Protein AF-A0A7S4FBS4-F1 (afdb_monomer_lite)

Organism: Chrysotila carterae (NCBI:txid13221)

Sequence (190 aa):
DAARLPKGVGRLLRQLTDRHPVSIVSGRSVEKLRKWVQVEGLYFAGSHGFEISGPDGSFLNYSIASQLLPEIRTALNALQGLLAKVPGVTIEDNKFTLSVHTRNVSTEDMPRVHSYVEAVLDEQPLLRRSFGHHVIELRPQVHWHKGRAMEWLIKSMCEQLGLPSDGAARNTTAMPIFIGDDVTDEDAFA

Secondary structure (DSSP, 8-state):
----PPTTHHHHHHHHHTTS-EEEE-SS-HHHHHHHH--TTEEEEEGGGTEEE-TTS-EEE-HHHHHTHHHHHHHHHHHHHHHTTSTT-EEEE-SS-EEEE-TTS-TTTHHHHHHHHHHHHHT-TTEEEEEETTEEEEEE-SS--HHHHHHHHHHHHHHHTT---SHHHHTTT--------SGGGHHHH-

Radius of gyration: 18.13 Å; chains: 1; bounding box: 41×28×48 Å

Foldseek 3Di:
DDDADDPPVLVVVQVCLVPAAAEDEELAAPVVVCVRSVHASYWYQYNQNCWIAGNVRDIDHNVVLVVCQVLVVQLVVQLCVQCVPFPPWDWDDRSQKIKTAQPGGDPVCVVSNVVSNVVSCVVRVQWDWDDWDRIIMIGGPDPDASCVSVLVSLLVRCVVVVADSDDPRSVVPDDDDDDDDTPSCVSVVD

Structure (mmCIF, N/CA/C/O backbone):
data_AF-A0A7S4FBS4-F1
#
_entry.id   AF-A0A7S4FBS4-F1
#
loop_
_atom_site.group_PDB
_atom_site.id
_atom_site.type_symbol
_atom_site.label_atom_id
_atom_site.label_alt_id
_atom_site.label_comp_id
_atom_site.label_asym_id
_atom_site.label_entity_id
_atom_site.label_seq_id
_atom_site.pdbx_PDB_ins_code
_atom_site.Cartn_x
_atom_site.Cartn_y
_atom_site.Cartn_z
_atom_site.occupancy
_atom_site.B_iso_or_equiv
_atom_site.auth_seq_id
_atom_site.auth_comp_id
_atom_site.auth_asym_id
_atom_site.auth_atom_id
_atom_site.pdbx_PDB_model_num
ATOM 1 N N . ASP A 1 1 ? -15.461 -1.632 1.398 1.00 47.41 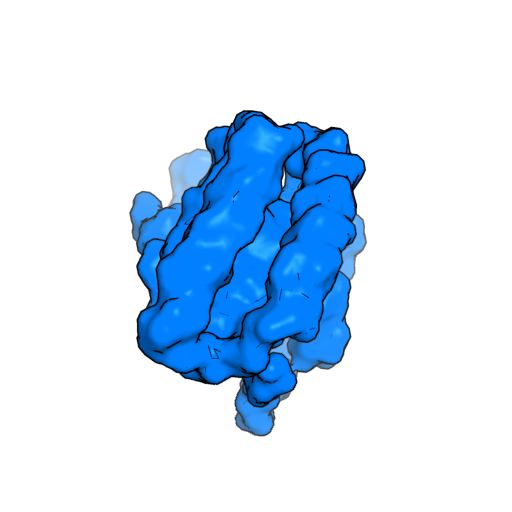1 ASP A N 1
ATOM 2 C CA . ASP A 1 1 ? -14.572 -2.397 0.506 1.00 47.41 1 ASP A CA 1
ATOM 3 C C . ASP A 1 1 ? -15.195 -2.622 -0.887 1.00 47.41 1 ASP A C 1
ATOM 5 O O . ASP A 1 1 ? -15.569 -3.729 -1.252 1.00 47.41 1 ASP A O 1
ATOM 9 N N . ALA A 1 2 ? -15.408 -1.542 -1.658 1.00 57.38 2 ALA A N 1
ATOM 10 C CA . ALA A 1 2 ? -16.275 -1.550 -2.854 1.00 57.38 2 ALA A CA 1
ATOM 11 C C . ALA A 1 2 ? -15.581 -1.153 -4.172 1.00 57.38 2 ALA A C 1
ATOM 13 O O . ALA A 1 2 ? -16.215 -1.174 -5.226 1.00 57.38 2 ALA A O 1
ATOM 14 N N . ALA A 1 3 ? -14.294 -0.793 -4.147 1.00 67.25 3 ALA A N 1
ATOM 15 C CA . ALA A 1 3 ? -13.591 -0.419 -5.370 1.00 67.25 3 ALA A CA 1
ATOM 16 C C . ALA A 1 3 ? -13.419 -1.657 -6.264 1.00 67.25 3 ALA A C 1
ATOM 18 O O . ALA A 1 3 ? -12.869 -2.668 -5.826 1.00 67.25 3 ALA A O 1
ATOM 19 N N . ARG A 1 4 ? -13.882 -1.581 -7.517 1.00 75.88 4 ARG A N 1
ATOM 20 C CA . ARG A 1 4 ? -13.652 -2.572 -8.582 1.00 75.88 4 ARG A CA 1
ATOM 21 C C . ARG A 1 4 ? -13.011 -1.893 -9.779 1.00 75.88 4 ARG A C 1
ATOM 23 O O . ARG A 1 4 ? -13.326 -0.737 -10.051 1.00 75.88 4 ARG A O 1
ATOM 30 N N . LEU A 1 5 ? -12.145 -2.616 -10.487 1.00 85.00 5 LEU A N 1
ATOM 31 C CA . LEU A 1 5 ? -11.594 -2.122 -11.740 1.00 85.00 5 LEU A CA 1
ATOM 32 C C . LEU A 1 5 ? -12.766 -1.877 -12.712 1.00 85.00 5 LEU A C 1
ATOM 34 O O . LEU A 1 5 ? -13.548 -2.808 -12.945 1.00 85.00 5 LEU A O 1
ATOM 38 N N . PRO A 1 6 ? -12.947 -0.654 -13.245 1.00 88.06 6 PRO A N 1
ATOM 39 C CA . PRO A 1 6 ? -14.066 -0.369 -14.133 1.00 88.06 6 PRO A CA 1
ATOM 40 C C . PRO A 1 6 ? -14.065 -1.282 -15.365 1.00 88.06 6 PRO A C 1
ATOM 42 O O . PRO A 1 6 ? -13.014 -1.722 -15.846 1.00 88.06 6 PRO A O 1
ATOM 45 N N . LYS A 1 7 ? -15.259 -1.572 -15.900 1.00 89.06 7 LYS A N 1
ATOM 46 C CA . LYS A 1 7 ? -15.400 -2.416 -17.096 1.00 89.06 7 LYS A CA 1
ATOM 47 C C . LYS A 1 7 ? -14.553 -1.850 -18.241 1.00 89.06 7 LYS A C 1
ATOM 49 O O . LYS A 1 7 ? -14.584 -0.658 -18.512 1.00 89.06 7 LYS A O 1
ATOM 54 N N . GLY A 1 8 ? -13.808 -2.722 -18.918 1.00 90.88 8 GLY A N 1
ATOM 55 C CA . GLY A 1 8 ? -12.956 -2.354 -20.054 1.00 90.88 8 GLY A CA 1
ATOM 56 C C . GLY A 1 8 ? -11.535 -1.921 -19.682 1.00 90.88 8 GLY A C 1
ATOM 57 O O . GLY A 1 8 ? -10.631 -2.153 -20.480 1.00 90.88 8 GLY A O 1
ATOM 58 N N . VAL A 1 9 ? -11.290 -1.419 -18.465 1.00 93.00 9 VAL A N 1
ATOM 59 C CA . VAL A 1 9 ? -9.952 -0.947 -18.056 1.00 93.00 9 VAL A CA 1
ATOM 60 C C . VAL A 1 9 ? -8.921 -2.073 -18.083 1.00 93.00 9 VAL A C 1
ATOM 62 O O . VAL A 1 9 ? -7.831 -1.878 -18.601 1.00 93.00 9 VAL A O 1
ATOM 65 N N . GLY A 1 10 ? -9.271 -3.289 -17.650 1.00 93.69 10 GLY A N 1
ATOM 66 C CA . GLY A 1 10 ? -8.352 -4.433 -17.741 1.00 93.69 10 GLY A CA 1
ATOM 67 C C . GLY A 1 10 ? -7.933 -4.778 -19.180 1.00 93.69 10 GLY A C 1
ATOM 68 O O . GLY A 1 10 ? -6.819 -5.240 -19.409 1.00 93.69 10 GLY A O 1
ATOM 69 N N . ARG A 1 11 ? -8.794 -4.518 -20.177 1.00 94.19 11 ARG A N 1
ATOM 70 C CA . ARG A 1 11 ? -8.436 -4.678 -21.597 1.00 94.19 11 ARG A CA 1
ATOM 71 C C . ARG A 1 11 ? -7.465 -3.586 -22.042 1.00 94.19 11 ARG A C 1
ATOM 73 O O . ARG A 1 11 ? -6.510 -3.901 -22.740 1.00 94.19 11 ARG A O 1
ATOM 80 N N . LEU A 1 12 ? -7.706 -2.342 -21.631 1.00 95.38 12 LEU A N 1
ATOM 81 C CA . LEU A 1 12 ? -6.830 -1.210 -21.939 1.00 95.38 12 LEU A CA 1
ATOM 82 C C . LEU A 1 12 ? -5.448 -1.386 -21.304 1.00 95.38 12 LEU A C 1
ATOM 84 O O . LEU A 1 12 ? -4.450 -1.219 -21.990 1.00 95.38 12 LEU A O 1
ATOM 88 N N . LEU A 1 13 ? -5.387 -1.806 -20.037 1.00 95.50 13 LEU A N 1
ATOM 89 C CA . LEU A 1 13 ? -4.128 -2.119 -19.358 1.00 95.50 13 LEU A CA 1
ATOM 90 C C . LEU A 1 13 ? -3.337 -3.184 -20.116 1.00 95.50 13 LEU A C 1
ATOM 92 O O . LEU A 1 13 ? -2.153 -2.989 -20.342 1.00 95.50 13 LEU A O 1
ATOM 96 N N . ARG A 1 14 ? -3.996 -4.251 -20.588 1.00 94.75 14 ARG A N 1
ATOM 97 C CA . ARG A 1 14 ? -3.337 -5.284 -21.401 1.00 94.75 14 ARG A CA 1
ATOM 98 C C . ARG A 1 14 ? -2.773 -4.727 -22.716 1.00 94.75 14 ARG A C 1
ATOM 100 O O . ARG A 1 14 ? -1.644 -5.014 -23.079 1.00 94.75 14 ARG A O 1
ATOM 107 N N . GLN A 1 15 ? -3.538 -3.886 -23.410 1.00 95.75 15 GLN A N 1
ATOM 108 C CA . GLN A 1 15 ? -3.063 -3.238 -24.640 1.00 95.75 15 GLN A CA 1
ATOM 109 C C . GLN A 1 15 ? -1.889 -2.284 -24.390 1.00 95.75 15 GLN A C 1
ATOM 111 O O . GLN A 1 15 ? -1.042 -2.115 -25.264 1.00 95.75 15 GLN A O 1
ATOM 116 N N . LEU A 1 16 ? -1.853 -1.643 -23.219 1.00 94.88 16 LEU A N 1
ATOM 117 C CA . LEU A 1 16 ? -0.736 -0.799 -22.811 1.00 94.88 16 LEU A CA 1
ATOM 118 C C . LEU A 1 16 ? 0.497 -1.642 -22.488 1.00 94.88 16 LEU A C 1
ATOM 120 O O . LEU A 1 16 ? 1.563 -1.311 -22.992 1.00 94.88 16 LEU A O 1
ATOM 124 N N . THR A 1 17 ? 0.356 -2.744 -21.742 1.00 93.75 17 THR A N 1
ATOM 125 C CA . THR A 1 17 ? 1.484 -3.634 -21.404 1.00 93.75 17 THR A CA 1
ATOM 126 C C . THR A 1 17 ? 2.142 -4.262 -22.631 1.00 93.75 17 THR A C 1
ATOM 128 O O . THR A 1 17 ? 3.335 -4.537 -22.597 1.00 93.75 17 THR A O 1
ATOM 131 N N . ASP A 1 18 ? 1.405 -4.436 -23.734 1.00 91.50 18 ASP A N 1
ATOM 132 C CA . ASP A 1 18 ? 1.956 -4.931 -25.006 1.00 91.50 18 ASP A CA 1
ATOM 133 C C . ASP A 1 18 ? 2.893 -3.919 -25.699 1.00 91.50 18 ASP A C 1
ATOM 135 O O . ASP A 1 18 ? 3.617 -4.274 -26.629 1.00 91.50 18 ASP A O 1
ATOM 139 N N . ARG A 1 19 ? 2.850 -2.639 -25.304 1.00 91.81 19 ARG A N 1
ATOM 140 C CA . ARG A 1 19 ? 3.575 -1.539 -25.970 1.00 91.81 19 ARG A CA 1
ATOM 141 C C . ARG A 1 19 ? 4.530 -0.796 -25.048 1.00 91.81 19 ARG A C 1
ATOM 143 O O . ARG A 1 19 ? 5.530 -0.255 -25.514 1.00 91.81 19 ARG A O 1
ATOM 150 N N . HIS A 1 20 ? 4.201 -0.735 -23.765 1.00 92.12 20 HIS A N 1
ATOM 151 C CA . HIS A 1 20 ? 4.890 0.062 -22.765 1.00 92.12 20 HIS A CA 1
ATOM 152 C C . HIS A 1 20 ? 4.922 -0.693 -21.432 1.00 92.12 20 HIS A C 1
ATOM 154 O O . HIS A 1 20 ? 3.945 -1.358 -21.087 1.00 92.12 20 HIS A O 1
ATOM 160 N N . PRO A 1 21 ? 5.989 -0.559 -20.632 1.00 92.31 21 PRO A N 1
ATOM 161 C CA . PRO A 1 21 ? 5.947 -0.960 -19.236 1.00 92.31 21 PRO A CA 1
ATOM 162 C C . PRO A 1 21 ? 4.880 -0.155 -18.488 1.00 92.31 21 PRO A C 1
ATOM 164 O O . PRO A 1 21 ? 4.781 1.063 -18.644 1.00 92.31 21 PRO A O 1
ATOM 167 N N . VAL A 1 22 ? 4.072 -0.834 -17.676 1.00 94.25 22 VAL A N 1
ATOM 168 C CA . VAL A 1 22 ? 2.982 -0.212 -16.914 1.00 94.25 22 VAL A CA 1
ATOM 169 C C . VAL A 1 22 ? 3.079 -0.647 -15.460 1.00 94.25 22 VAL A C 1
ATOM 171 O O . VAL A 1 22 ? 3.182 -1.840 -15.175 1.00 94.25 22 VAL A O 1
ATOM 174 N N . SER A 1 23 ? 3.000 0.311 -14.535 1.00 93.75 23 SER A N 1
ATOM 175 C CA . SER A 1 23 ? 2.873 0.041 -13.101 1.00 93.75 23 SER A CA 1
ATOM 176 C C . SER A 1 23 ? 1.538 0.483 -12.532 1.00 93.75 23 SER A C 1
ATOM 178 O O . SER A 1 23 ? 1.031 1.545 -12.880 1.00 93.75 23 SER A O 1
ATOM 180 N N . ILE A 1 24 ? 1.043 -0.277 -11.557 1.00 93.00 24 ILE A N 1
ATOM 181 C CA . ILE A 1 24 ? 0.001 0.163 -10.630 1.00 93.00 24 ILE A CA 1
ATOM 182 C C . ILE A 1 24 ? 0.655 0.487 -9.283 1.00 93.00 24 ILE A C 1
ATOM 184 O O . ILE A 1 24 ? 1.254 -0.392 -8.659 1.00 93.00 24 ILE A O 1
ATOM 188 N N . VAL A 1 25 ? 0.523 1.735 -8.834 1.00 90.31 25 VAL A N 1
ATOM 189 C CA . VAL A 1 25 ? 1.034 2.216 -7.541 1.00 90.31 25 VAL A CA 1
ATOM 190 C C . VAL A 1 25 ? -0.145 2.429 -6.596 1.00 90.31 25 VAL A C 1
ATOM 192 O O . VAL A 1 25 ? -1.132 3.054 -6.970 1.00 90.31 25 VAL A O 1
ATOM 195 N N . SER A 1 26 ? -0.094 1.867 -5.388 1.00 87.44 26 SER A N 1
ATOM 196 C CA . SER A 1 26 ? -1.212 1.941 -4.442 1.00 87.44 26 SER A CA 1
ATOM 197 C C . SER A 1 26 ? -0.776 1.780 -2.984 1.00 87.44 26 SER A C 1
ATOM 199 O O . SER A 1 26 ? 0.243 1.160 -2.679 1.00 87.44 26 SER A O 1
ATOM 201 N N . GLY A 1 27 ? -1.603 2.279 -2.061 1.00 85.88 27 GLY A N 1
ATOM 202 C CA . GLY A 1 27 ? -1.524 1.934 -0.636 1.00 85.88 27 GLY A CA 1
ATOM 203 C C . GLY A 1 27 ? -1.930 0.482 -0.340 1.00 85.88 27 GLY A C 1
ATOM 204 O O . GLY A 1 27 ? -1.571 -0.060 0.700 1.00 85.88 27 GLY A O 1
ATOM 205 N N . ARG A 1 28 ? -2.640 -0.183 -1.264 1.00 89.25 28 ARG A N 1
ATOM 206 C CA . ARG A 1 28 ? -3.000 -1.605 -1.141 1.00 89.25 28 ARG A CA 1
ATOM 207 C C . ARG A 1 28 ? -1.779 -2.502 -1.266 1.00 89.25 28 ARG A C 1
ATOM 209 O O . ARG A 1 28 ? -0.856 -2.182 -2.010 1.00 89.25 28 ARG A O 1
ATOM 216 N N . SER A 1 29 ? -1.813 -3.666 -0.623 1.00 91.81 29 SER A N 1
ATOM 217 C CA . SER A 1 29 ? -0.745 -4.651 -0.797 1.00 91.81 29 SER A CA 1
ATOM 218 C C . SER A 1 29 ? -0.664 -5.181 -2.236 1.00 91.81 29 SER A C 1
ATOM 220 O O . SER A 1 29 ? -1.673 -5.269 -2.942 1.00 91.81 29 SER A O 1
ATOM 222 N N . VAL A 1 30 ? 0.527 -5.597 -2.669 1.00 92.38 30 VAL A N 1
ATOM 223 C CA . VAL A 1 30 ? 0.769 -6.220 -3.983 1.00 92.38 30 VAL A CA 1
ATOM 224 C C . VAL A 1 30 ? -0.115 -7.452 -4.166 1.00 92.38 30 VAL A C 1
ATOM 226 O O . VAL A 1 30 ? -0.659 -7.668 -5.248 1.00 92.38 30 VAL A O 1
ATOM 229 N N . GLU A 1 31 ? -0.318 -8.239 -3.107 1.00 91.81 31 GLU A N 1
ATOM 230 C CA . GLU A 1 31 ? -1.212 -9.398 -3.138 1.00 91.81 31 GLU A CA 1
ATOM 231 C C . GLU A 1 31 ? -2.649 -8.993 -3.504 1.00 91.81 31 GLU A C 1
ATOM 233 O O . GLU A 1 31 ? -3.262 -9.590 -4.395 1.00 91.81 31 GLU A O 1
ATOM 238 N N . LYS A 1 32 ? -3.184 -7.950 -2.857 1.00 91.94 32 LYS A N 1
ATOM 239 C CA . LYS A 1 32 ? -4.523 -7.432 -3.157 1.00 91.94 32 LYS A CA 1
ATOM 240 C C . LYS A 1 32 ? -4.598 -6.854 -4.564 1.00 91.94 32 LYS A C 1
ATOM 242 O O . LYS A 1 32 ? -5.564 -7.132 -5.272 1.00 91.94 32 LYS A O 1
ATOM 247 N N . LEU A 1 33 ? -3.590 -6.090 -4.988 1.00 92.06 33 LEU A N 1
ATOM 248 C CA . LEU A 1 33 ? -3.534 -5.525 -6.338 1.00 92.06 33 LEU A CA 1
ATOM 249 C C . LEU A 1 33 ? -3.571 -6.618 -7.409 1.00 92.06 33 LEU A C 1
ATOM 251 O O . LEU A 1 33 ? -4.364 -6.522 -8.344 1.00 92.06 33 LEU A O 1
ATOM 255 N N . ARG A 1 34 ? -2.799 -7.699 -7.245 1.00 91.12 34 ARG A N 1
ATOM 256 C CA . ARG A 1 34 ? -2.799 -8.834 -8.183 1.00 91.12 34 ARG A CA 1
ATOM 257 C C . ARG A 1 34 ? -4.163 -9.513 -8.268 1.00 91.12 34 ARG A C 1
ATOM 259 O O . ARG A 1 34 ? -4.650 -9.761 -9.371 1.00 91.12 34 ARG A O 1
ATOM 266 N N . LYS A 1 35 ? -4.808 -9.756 -7.120 1.00 90.56 35 LYS A N 1
ATOM 267 C CA . LYS A 1 35 ? -6.170 -10.318 -7.064 1.00 90.56 35 LYS A CA 1
ATOM 268 C C . LYS A 1 35 ? -7.203 -9.406 -7.727 1.00 90.56 35 LYS A C 1
ATOM 270 O O . LYS A 1 35 ? -8.175 -9.903 -8.285 1.00 90.56 35 LYS A O 1
ATOM 275 N N . TRP A 1 36 ? -7.005 -8.093 -7.648 1.00 89.62 36 TRP A N 1
ATOM 276 C CA . TRP A 1 36 ? -7.970 -7.100 -8.108 1.00 89.62 36 TRP A CA 1
ATOM 277 C C . TRP A 1 36 ? -7.848 -6.755 -9.593 1.00 89.62 36 TRP A C 1
ATOM 279 O O . TRP A 1 36 ? -8.863 -6.638 -10.275 1.00 89.62 36 TRP A O 1
ATOM 289 N N . VAL A 1 37 ? -6.620 -6.578 -10.090 1.00 91.69 37 VAL A N 1
ATOM 290 C CA . VAL A 1 37 ? -6.368 -6.108 -11.458 1.00 91.69 37 VAL A CA 1
ATOM 291 C C . VAL A 1 37 ? -6.390 -7.262 -12.459 1.00 91.69 37 VAL A C 1
ATOM 293 O O . VAL A 1 37 ? -6.957 -7.100 -13.535 1.00 91.69 37 VAL A O 1
ATOM 296 N N . GLN A 1 38 ? -5.828 -8.428 -12.106 1.00 91.00 38 GLN A N 1
ATOM 297 C CA . GLN A 1 38 ? -5.820 -9.644 -12.942 1.00 91.00 38 GLN A CA 1
ATOM 298 C C . GLN A 1 38 ? -5.359 -9.407 -14.398 1.00 91.00 38 GLN A C 1
ATOM 300 O O . GLN A 1 38 ? -5.908 -9.966 -15.351 1.00 91.00 38 GLN A O 1
ATOM 305 N N . VAL A 1 39 ? -4.345 -8.556 -14.575 1.00 92.62 39 VAL A N 1
ATOM 306 C CA . VAL A 1 39 ? -3.681 -8.298 -15.860 1.00 92.62 39 VAL A CA 1
ATOM 307 C C . VAL A 1 39 ? -2.204 -8.651 -15.709 1.00 92.62 39 VAL A C 1
ATOM 309 O O . VAL A 1 39 ? -1.552 -8.227 -14.754 1.00 92.62 39 VAL A O 1
ATOM 312 N N . GLU A 1 40 ? -1.706 -9.475 -16.625 1.00 91.44 40 GLU A N 1
ATOM 313 C CA . GLU A 1 40 ? -0.297 -9.870 -16.711 1.00 91.44 40 GLU A CA 1
ATOM 314 C C . GLU A 1 40 ? 0.554 -8.734 -17.299 1.00 91.44 40 GLU A C 1
ATOM 316 O O . GLU A 1 40 ? 0.019 -7.788 -17.869 1.00 91.44 40 GLU A O 1
ATOM 321 N N . GLY A 1 41 ? 1.878 -8.800 -17.147 1.00 91.44 41 GLY A N 1
ATOM 322 C CA . GLY A 1 41 ? 2.781 -7.772 -17.687 1.00 91.44 41 GLY A CA 1
ATOM 323 C C . GLY A 1 41 ? 2.868 -6.482 -16.860 1.00 91.44 41 GLY A C 1
ATOM 324 O O . GLY A 1 41 ? 3.634 -5.590 -17.210 1.00 91.44 41 GLY A O 1
ATOM 325 N N . LEU A 1 42 ? 2.123 -6.375 -15.754 1.00 94.44 42 LEU A N 1
ATOM 326 C CA . LEU A 1 42 ? 2.141 -5.205 -14.877 1.00 94.44 42 LEU A CA 1
ATOM 327 C C . LEU A 1 42 ? 3.247 -5.269 -13.821 1.00 94.44 42 LEU A C 1
ATOM 329 O O . LEU A 1 42 ? 3.455 -6.295 -13.167 1.00 94.44 42 LEU A O 1
ATOM 333 N N . TYR A 1 43 ? 3.852 -4.112 -13.573 1.00 94.50 43 TYR A N 1
ATOM 334 C CA . TYR A 1 43 ? 4.534 -3.818 -12.323 1.00 94.50 43 TYR A CA 1
ATOM 335 C C . TYR A 1 43 ? 3.512 -3.415 -11.251 1.00 94.50 43 TYR A C 1
ATOM 337 O O . TYR A 1 43 ? 2.496 -2.775 -11.528 1.00 94.50 43 TYR A O 1
ATOM 345 N N . PHE A 1 44 ? 3.794 -3.744 -9.998 1.00 93.50 44 PHE A N 1
ATOM 346 C CA . PHE A 1 44 ? 2.988 -3.331 -8.853 1.00 93.50 44 PHE A CA 1
ATOM 347 C C . PHE A 1 44 ? 3.890 -2.729 -7.796 1.00 93.50 44 PHE A C 1
ATOM 349 O O . PHE A 1 44 ? 4.818 -3.407 -7.373 1.00 93.50 44 PHE A O 1
ATOM 356 N N . ALA A 1 45 ? 3.579 -1.522 -7.331 1.00 92.06 45 ALA A N 1
ATOM 357 C CA . ALA A 1 45 ? 4.118 -0.967 -6.096 1.00 92.06 45 ALA A CA 1
ATOM 358 C C . ALA A 1 45 ? 2.975 -0.847 -5.088 1.00 92.06 45 ALA A C 1
ATOM 360 O O . ALA A 1 45 ? 2.091 -0.002 -5.224 1.00 92.06 45 ALA A O 1
ATOM 361 N N . GLY A 1 46 ? 2.965 -1.751 -4.116 1.00 90.38 46 GLY A N 1
ATOM 362 C CA . GLY A 1 46 ? 1.946 -1.817 -3.080 1.00 90.38 46 GLY A CA 1
ATOM 363 C C . GLY A 1 46 ? 2.432 -1.252 -1.755 1.00 90.38 46 GLY A C 1
ATOM 364 O O . GLY A 1 46 ? 3.621 -0.983 -1.563 1.00 90.38 46 GLY A O 1
ATOM 365 N N . SER A 1 47 ? 1.501 -1.105 -0.819 1.00 88.31 47 SER A N 1
ATOM 366 C CA . SER A 1 47 ? 1.777 -0.675 0.550 1.00 88.31 47 SER A CA 1
ATOM 367 C C . SER A 1 47 ? 2.584 0.626 0.599 1.00 88.31 47 SER A C 1
ATOM 369 O O . SER A 1 47 ? 3.623 0.692 1.247 1.00 88.31 47 SER A O 1
ATOM 371 N N . HIS A 1 48 ? 2.178 1.640 -0.175 1.00 82.44 48 HIS A N 1
ATOM 372 C CA . HIS A 1 48 ? 2.905 2.917 -0.301 1.00 82.44 48 HIS A CA 1
ATOM 373 C C . HIS A 1 48 ? 4.353 2.767 -0.811 1.00 82.44 48 HIS A C 1
ATOM 375 O O . HIS A 1 48 ? 5.217 3.600 -0.539 1.00 82.44 48 HIS A O 1
ATOM 381 N N . GLY A 1 49 ? 4.621 1.701 -1.569 1.00 84.81 49 GLY A N 1
ATOM 382 C CA . GLY A 1 49 ? 5.921 1.407 -2.164 1.00 84.81 49 GLY A CA 1
ATOM 383 C C . GLY A 1 49 ? 6.854 0.562 -1.293 1.00 84.81 49 GLY A C 1
ATOM 384 O O . GLY A 1 49 ? 8.013 0.411 -1.664 1.00 84.81 49 GLY A O 1
ATOM 385 N N . PHE A 1 50 ? 6.395 0.019 -0.158 1.00 85.88 50 PHE A N 1
ATOM 386 C CA . PHE A 1 50 ? 7.201 -0.900 0.667 1.00 85.88 50 PHE A CA 1
ATOM 387 C C . PHE A 1 50 ? 7.418 -2.272 0.025 1.00 85.88 50 PHE A C 1
ATOM 389 O O . PHE A 1 50 ? 8.327 -3.009 0.415 1.00 85.88 50 PHE A O 1
ATOM 396 N N . GLU A 1 51 ? 6.600 -2.601 -0.967 1.00 88.38 51 GLU A N 1
ATOM 397 C CA . GLU A 1 51 ? 6.755 -3.783 -1.798 1.00 88.38 51 GLU A CA 1
ATOM 398 C C . GLU A 1 51 ? 6.544 -3.422 -3.261 1.00 88.38 51 GLU A C 1
ATOM 400 O O . GLU A 1 51 ? 5.558 -2.780 -3.628 1.00 88.38 51 GLU A O 1
ATOM 405 N N . ILE A 1 52 ? 7.470 -3.865 -4.100 1.00 90.62 52 ILE A N 1
ATOM 406 C CA . ILE A 1 52 ? 7.406 -3.703 -5.541 1.00 90.62 52 ILE A CA 1
ATOM 407 C C . ILE A 1 52 ? 7.619 -5.063 -6.189 1.00 90.62 52 ILE A C 1
ATOM 409 O O . ILE A 1 52 ? 8.446 -5.854 -5.743 1.00 90.62 52 ILE A O 1
ATOM 413 N N . SER A 1 53 ? 6.859 -5.357 -7.234 1.00 91.19 53 SER A N 1
ATOM 414 C CA . SER A 1 53 ? 7.013 -6.576 -8.022 1.00 91.19 53 SER A CA 1
ATOM 415 C C . SER A 1 53 ? 6.876 -6.272 -9.504 1.00 91.19 53 SER A C 1
ATOM 417 O O . SER A 1 53 ? 6.003 -5.488 -9.875 1.00 91.19 53 SER A O 1
ATOM 419 N N . GLY A 1 54 ? 7.703 -6.897 -10.332 1.00 90.06 54 GLY A N 1
ATOM 420 C CA . GLY A 1 54 ? 7.617 -6.840 -11.785 1.00 90.06 54 GLY A CA 1
ATOM 421 C C . GLY A 1 54 ? 6.997 -8.097 -12.403 1.00 90.06 54 GLY A C 1
ATOM 422 O O . GLY A 1 54 ? 6.750 -9.095 -11.711 1.00 90.06 54 GLY A O 1
ATOM 423 N N . PRO A 1 55 ? 6.709 -8.054 -13.712 1.00 87.06 55 PRO A N 1
ATOM 424 C CA . PRO A 1 55 ? 6.202 -9.197 -14.471 1.00 87.06 55 PRO A CA 1
ATOM 425 C C . PRO A 1 55 ? 7.273 -10.260 -14.768 1.00 87.06 55 PRO A C 1
ATOM 427 O O . PRO A 1 55 ? 6.937 -11.412 -15.015 1.00 87.06 55 PRO A O 1
ATOM 430 N N . ASP A 1 56 ? 8.549 -9.890 -14.697 1.00 79.25 56 ASP A N 1
ATOM 431 C CA . ASP A 1 56 ? 9.740 -10.732 -14.880 1.00 79.25 56 ASP A CA 1
ATOM 432 C C . ASP A 1 56 ? 10.137 -11.523 -13.617 1.00 79.25 56 ASP A C 1
ATOM 434 O O . ASP A 1 56 ? 11.174 -12.183 -13.582 1.00 79.25 56 ASP A O 1
ATOM 438 N N . GLY A 1 57 ? 9.326 -11.445 -12.558 1.00 76.94 57 GLY A N 1
ATOM 439 C CA . GLY A 1 57 ? 9.653 -12.012 -11.252 1.00 76.94 57 GLY A CA 1
ATOM 440 C C . GLY A 1 57 ? 10.592 -11.135 -10.421 1.00 76.94 57 GLY A C 1
ATOM 441 O O . GLY A 1 57 ? 10.934 -11.529 -9.304 1.00 76.94 57 GLY A O 1
ATOM 442 N N . SER A 1 58 ? 10.969 -9.943 -10.909 1.00 76.31 58 SER A N 1
ATOM 443 C CA . SER A 1 58 ? 11.677 -8.959 -10.093 1.00 76.31 58 SER A CA 1
ATOM 444 C C . SER A 1 58 ? 10.832 -8.576 -8.884 1.00 76.31 58 SER A C 1
ATOM 446 O O . SER A 1 58 ? 9.600 -8.467 -8.940 1.00 76.31 58 SER A O 1
ATOM 448 N N . PHE A 1 59 ? 11.500 -8.405 -7.750 1.00 79.94 59 PHE A N 1
ATOM 449 C CA . PHE A 1 59 ? 10.831 -8.113 -6.501 1.00 79.94 59 PHE A CA 1
ATOM 450 C C . PHE A 1 59 ? 11.726 -7.280 -5.595 1.00 79.94 59 PHE A C 1
ATOM 452 O O . PHE A 1 59 ? 12.890 -7.608 -5.372 1.00 79.94 59 PHE A O 1
ATOM 459 N N . LEU A 1 60 ? 11.155 -6.218 -5.043 1.00 76.25 60 LEU A N 1
ATOM 460 C CA . LEU A 1 60 ? 11.774 -5.389 -4.028 1.00 76.25 60 LEU A CA 1
ATOM 461 C C . LEU A 1 60 ? 10.853 -5.359 -2.815 1.00 76.25 60 LEU A C 1
ATOM 463 O O . LEU A 1 60 ? 9.809 -4.717 -2.832 1.00 76.25 60 LEU A O 1
ATOM 467 N N . ASN A 1 61 ? 11.270 -6.012 -1.738 1.00 76.00 61 ASN A N 1
ATOM 468 C CA . ASN A 1 61 ? 10.749 -5.713 -0.411 1.00 76.00 61 ASN A CA 1
ATOM 469 C C . ASN A 1 61 ? 11.704 -4.726 0.246 1.00 76.00 61 ASN A C 1
ATOM 471 O O . ASN A 1 61 ? 12.901 -5.007 0.349 1.00 76.00 61 ASN A O 1
ATOM 475 N N . TYR A 1 62 ? 11.189 -3.606 0.748 1.00 74.00 62 TYR A N 1
ATOM 476 C CA . TYR A 1 62 ? 12.009 -2.723 1.562 1.00 74.00 62 TYR A CA 1
ATOM 477 C C . TYR A 1 62 ? 12.389 -3.462 2.854 1.00 74.00 62 TYR A C 1
ATOM 479 O O . TYR A 1 62 ? 11.535 -3.766 3.694 1.00 74.00 62 TYR A O 1
ATOM 487 N N . SER A 1 63 ? 13.668 -3.820 2.990 1.00 71.00 63 SER A N 1
ATOM 488 C CA . SER A 1 63 ? 14.152 -4.743 4.027 1.00 71.00 63 SER A CA 1
ATOM 489 C C . SER A 1 63 ? 13.881 -4.228 5.439 1.00 71.00 63 SER A C 1
ATOM 491 O O . SER A 1 63 ? 13.485 -5.004 6.304 1.00 71.00 63 SER A O 1
ATOM 493 N N . ILE A 1 64 ? 13.997 -2.915 5.652 1.00 74.81 64 ILE A N 1
ATOM 494 C CA . ILE A 1 64 ? 13.694 -2.281 6.940 1.00 74.81 64 ILE A CA 1
ATOM 495 C C . ILE A 1 64 ? 12.194 -2.376 7.250 1.00 74.81 64 ILE A C 1
ATOM 497 O O . ILE A 1 64 ? 11.829 -2.740 8.359 1.00 74.81 64 ILE A O 1
ATOM 501 N N . ALA A 1 65 ? 11.306 -2.141 6.277 1.00 78.19 65 ALA A N 1
ATOM 502 C CA . ALA A 1 65 ? 9.866 -2.323 6.502 1.00 78.19 65 ALA A CA 1
ATOM 503 C C . ALA A 1 65 ? 9.515 -3.797 6.766 1.00 78.19 65 ALA A C 1
ATOM 505 O O . ALA A 1 65 ? 8.641 -4.087 7.576 1.00 78.19 65 ALA A O 1
ATOM 506 N N . SER A 1 66 ? 10.234 -4.730 6.135 1.00 83.62 66 SER A N 1
ATOM 507 C CA . SER A 1 66 ? 10.082 -6.178 6.356 1.00 83.62 66 SER A CA 1
ATOM 508 C C . SER A 1 66 ? 10.420 -6.600 7.783 1.00 83.62 66 SER A C 1
ATOM 510 O O . SER A 1 66 ? 9.749 -7.473 8.329 1.00 83.62 66 SER A O 1
ATOM 512 N N . GLN A 1 67 ? 11.410 -5.955 8.403 1.00 87.88 67 GLN A N 1
ATOM 513 C CA . GLN A 1 67 ? 11.751 -6.183 9.808 1.00 87.88 67 GLN A CA 1
ATOM 514 C C . GLN A 1 67 ? 10.661 -5.685 10.765 1.00 87.88 67 GLN A C 1
ATOM 516 O O . GLN A 1 67 ? 10.568 -6.223 11.858 1.00 87.88 67 GLN A O 1
ATOM 521 N N . LEU A 1 68 ? 9.816 -4.740 10.329 1.00 89.81 68 LEU A N 1
ATOM 522 C CA . LEU A 1 68 ? 8.7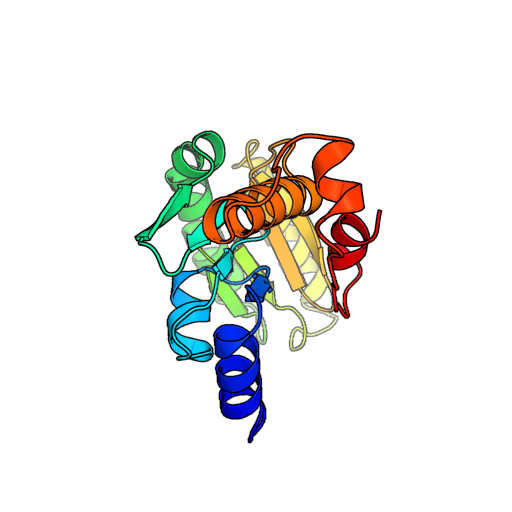52 -4.124 11.133 1.00 89.81 68 LEU A CA 1
ATOM 523 C C . LEU A 1 68 ? 7.384 -4.828 11.027 1.00 89.81 68 LEU A C 1
ATOM 525 O O . LEU A 1 68 ? 6.368 -4.342 11.527 1.00 89.81 68 LEU A O 1
ATOM 529 N N . LEU A 1 69 ? 7.314 -5.969 10.332 1.00 91.38 69 LEU A N 1
ATOM 530 C CA . LEU A 1 69 ? 6.080 -6.756 10.234 1.00 91.38 69 LEU A CA 1
ATOM 531 C C . LEU A 1 69 ? 5.542 -7.240 11.598 1.00 91.38 69 LEU A C 1
ATOM 533 O O . LEU A 1 69 ? 4.318 -7.252 11.755 1.00 91.38 69 LEU A O 1
ATOM 537 N N . PRO A 1 70 ? 6.373 -7.662 12.575 1.00 94.06 70 PRO A N 1
ATOM 538 C CA . PRO A 1 70 ? 5.891 -8.031 13.909 1.00 94.06 70 PRO A CA 1
ATOM 539 C C . PRO A 1 70 ? 5.159 -6.890 14.634 1.00 94.06 70 PRO A C 1
ATOM 541 O O . PRO A 1 70 ? 4.103 -7.113 15.228 1.00 94.06 70 PRO A O 1
ATOM 544 N N . GLU A 1 71 ? 5.671 -5.669 14.534 1.00 94.25 71 GLU A N 1
ATOM 545 C CA . GLU A 1 71 ? 5.120 -4.445 15.121 1.00 94.25 71 GLU A CA 1
ATOM 546 C C . GLU A 1 71 ? 3.775 -4.108 14.472 1.00 94.25 71 GLU A C 1
ATOM 548 O O . GLU A 1 71 ? 2.777 -3.897 15.160 1.00 94.25 71 GLU A O 1
ATOM 553 N N . ILE A 1 72 ? 3.696 -4.183 13.139 1.00 94.62 72 ILE A N 1
ATOM 554 C CA . ILE A 1 72 ? 2.436 -3.995 12.402 1.00 94.62 72 ILE A CA 1
ATOM 555 C C . ILE A 1 72 ? 1.390 -5.033 12.816 1.00 94.62 72 ILE A C 1
ATOM 557 O O . ILE A 1 72 ? 0.229 -4.691 13.032 1.00 94.62 72 ILE A O 1
ATOM 561 N N . ARG A 1 73 ? 1.778 -6.303 12.965 1.00 95.94 73 ARG A N 1
ATOM 562 C CA . ARG A 1 73 ? 0.860 -7.360 13.425 1.00 95.94 73 ARG A CA 1
ATOM 563 C C . ARG A 1 73 ? 0.376 -7.118 14.851 1.00 95.94 73 ARG A C 1
ATOM 565 O O . ARG A 1 73 ? -0.791 -7.363 15.146 1.00 95.94 73 ARG A O 1
ATOM 572 N N . THR A 1 74 ? 1.253 -6.626 15.719 1.00 96.75 74 THR A N 1
ATOM 573 C CA . THR A 1 74 ? 0.906 -6.286 17.104 1.00 96.75 74 THR A CA 1
ATOM 574 C C . THR A 1 74 ? -0.099 -5.136 17.133 1.00 96.75 74 THR A C 1
ATOM 576 O O . THR A 1 74 ? -1.154 -5.262 17.756 1.00 96.75 74 THR A O 1
ATOM 579 N N . ALA A 1 75 ? 0.159 -4.077 16.359 1.00 97.38 75 ALA A N 1
ATOM 580 C CA . ALA A 1 75 ? -0.759 -2.957 16.187 1.00 97.38 75 ALA A CA 1
ATOM 581 C C . ALA A 1 75 ? -2.120 -3.398 15.624 1.00 97.38 75 ALA A C 1
ATOM 583 O O . ALA A 1 75 ? -3.160 -2.966 16.118 1.00 97.38 75 ALA A O 1
ATOM 584 N N . LEU A 1 76 ? -2.136 -4.293 14.628 1.00 97.62 76 LEU A N 1
ATOM 585 C CA . LEU A 1 76 ? -3.368 -4.826 14.042 1.00 97.62 76 LEU A CA 1
ATOM 586 C C . LEU A 1 76 ? -4.224 -5.546 15.085 1.00 97.62 76 LEU A C 1
ATOM 588 O O . LEU A 1 76 ? -5.413 -5.254 15.194 1.00 97.62 76 LEU A O 1
ATOM 592 N N . ASN A 1 77 ? -3.626 -6.448 15.864 1.00 97.56 77 ASN A N 1
ATOM 593 C CA . ASN A 1 77 ? -4.342 -7.194 16.898 1.00 97.56 77 ASN A CA 1
ATOM 594 C C . ASN A 1 77 ? -4.920 -6.256 17.971 1.00 97.56 77 ASN A C 1
ATOM 596 O O . ASN A 1 77 ? -6.077 -6.408 18.370 1.00 97.56 77 ASN A O 1
ATOM 600 N N . ALA A 1 78 ? -4.142 -5.259 18.404 1.00 97.25 78 ALA A N 1
ATOM 601 C CA . ALA A 1 78 ? -4.589 -4.266 19.377 1.00 97.25 78 ALA A CA 1
ATOM 602 C C . ALA A 1 78 ? -5.755 -3.422 18.835 1.00 97.25 78 ALA A C 1
ATOM 604 O O . ALA A 1 78 ? -6.798 -3.308 19.485 1.00 97.25 78 ALA A O 1
ATOM 605 N N . LEU A 1 79 ? -5.627 -2.902 17.608 1.00 97.50 79 LEU A N 1
ATOM 606 C CA . LEU A 1 79 ? -6.688 -2.145 16.943 1.00 97.50 79 LEU A CA 1
ATOM 607 C C . LEU A 1 79 ? -7.956 -2.983 16.777 1.00 97.50 79 LEU A C 1
ATOM 609 O O . LEU A 1 79 ? -9.039 -2.490 17.077 1.00 97.50 79 LEU A O 1
ATOM 613 N N . GLN A 1 80 ? -7.843 -4.242 16.346 1.00 96.94 80 GLN A N 1
ATOM 614 C CA . GLN A 1 80 ? -8.992 -5.141 16.209 1.00 96.94 80 GLN A CA 1
ATOM 615 C C . GLN A 1 80 ? -9.737 -5.318 17.534 1.00 96.94 80 GLN A C 1
ATOM 617 O O . GLN A 1 80 ? -10.965 -5.271 17.543 1.00 96.94 80 GLN A O 1
ATOM 622 N N . GLY A 1 81 ? -9.019 -5.464 18.651 1.00 96.38 81 GLY A N 1
ATOM 623 C CA . GLY A 1 81 ? -9.629 -5.565 19.977 1.00 96.38 81 GLY A CA 1
ATOM 624 C C . GLY A 1 81 ? -10.330 -4.279 20.423 1.00 96.38 81 GLY A C 1
ATOM 625 O O . GLY A 1 81 ? -11.484 -4.318 20.857 1.00 96.38 81 GLY A O 1
ATOM 626 N N . LEU A 1 82 ? -9.654 -3.134 20.295 1.00 96.12 82 LEU A N 1
ATOM 627 C CA . LEU A 1 82 ? -10.161 -1.835 20.754 1.00 96.12 82 LEU A CA 1
ATOM 628 C C . LEU A 1 82 ? -11.339 -1.332 19.908 1.00 96.12 82 LEU A C 1
ATOM 630 O O . LEU A 1 82 ? -12.333 -0.832 20.437 1.00 96.12 82 LEU A O 1
ATOM 634 N N . LEU A 1 83 ? -11.248 -1.493 18.589 1.00 96.12 83 LEU A N 1
ATOM 635 C CA . LEU A 1 83 ? -12.209 -0.948 17.634 1.00 96.12 83 LEU A CA 1
ATOM 636 C C . LEU A 1 83 ? -13.401 -1.872 17.358 1.00 96.12 83 LEU A C 1
ATOM 638 O O . LEU A 1 83 ? -14.379 -1.417 16.770 1.00 96.12 83 LEU A O 1
ATOM 642 N N . ALA A 1 84 ? -13.391 -3.125 17.832 1.00 94.44 84 ALA A N 1
ATOM 643 C CA . ALA A 1 84 ? -14.489 -4.079 17.629 1.00 94.44 84 ALA A CA 1
ATOM 644 C C . ALA A 1 84 ? -15.870 -3.558 18.074 1.00 94.44 84 ALA A C 1
ATOM 646 O O . ALA A 1 84 ? -16.896 -3.996 17.558 1.00 94.44 84 ALA A O 1
ATOM 647 N N . LYS A 1 85 ? -15.906 -2.637 19.045 1.00 91.75 85 LYS A N 1
ATOM 648 C CA . LYS A 1 85 ? -17.139 -2.066 19.615 1.00 91.75 85 LYS A CA 1
ATOM 649 C C . LYS A 1 85 ? -17.497 -0.686 19.058 1.00 91.75 85 LYS A C 1
ATOM 651 O O . LYS A 1 85 ? -18.403 -0.046 19.594 1.00 91.75 85 LYS A O 1
ATOM 656 N N . VAL A 1 86 ? -16.786 -0.206 18.039 1.00 95.88 86 VAL A N 1
ATOM 657 C CA . VAL A 1 86 ? -17.067 1.080 17.396 1.00 95.88 86 VAL A CA 1
ATOM 658 C C . VAL A 1 86 ? -17.852 0.835 16.105 1.00 95.88 86 VAL A C 1
ATOM 660 O O . VAL A 1 86 ? -17.285 0.317 15.140 1.00 95.88 86 VAL A O 1
ATOM 663 N N . PRO A 1 87 ? -19.152 1.177 16.052 1.00 95.44 87 PRO A N 1
ATOM 664 C CA . PRO A 1 87 ? -19.951 0.982 14.850 1.00 95.44 87 PRO A CA 1
ATOM 665 C C . PRO A 1 87 ? -19.382 1.748 13.651 1.00 95.44 87 PRO A C 1
ATOM 667 O O . PRO A 1 87 ? -18.952 2.893 13.765 1.00 95.44 87 PRO A O 1
ATOM 670 N N . GLY A 1 88 ? -19.396 1.105 12.482 1.00 94.69 88 GLY A N 1
ATOM 671 C CA . GLY A 1 88 ? -19.012 1.729 11.213 1.00 94.69 88 GLY A CA 1
ATOM 672 C C . GLY A 1 88 ? -17.508 1.826 10.943 1.00 94.69 88 GLY A C 1
ATOM 673 O O . GLY A 1 88 ? -17.132 2.144 9.813 1.00 94.69 88 GLY A O 1
ATOM 674 N N . VAL A 1 89 ? -16.650 1.508 11.917 1.00 96.88 89 VAL A N 1
ATOM 675 C CA . VAL A 1 89 ? -15.203 1.442 11.691 1.00 96.88 89 VAL A CA 1
ATOM 676 C C . VAL A 1 89 ? -14.835 0.109 11.043 1.00 96.88 89 VAL A C 1
ATOM 678 O O . VAL A 1 89 ? -15.382 -0.941 11.381 1.00 96.88 89 VAL A O 1
ATOM 681 N N . THR A 1 90 ? -13.890 0.133 10.108 1.00 95.94 90 THR A N 1
ATOM 682 C CA . THR A 1 90 ? -13.324 -1.095 9.534 1.00 95.94 90 THR A CA 1
ATOM 683 C C . THR A 1 90 ? -11.818 -0.970 9.432 1.00 95.94 90 THR A C 1
ATOM 685 O O . THR A 1 90 ? -11.322 0.072 9.008 1.00 95.94 90 THR A O 1
ATOM 688 N N . ILE A 1 91 ? -11.097 -2.032 9.781 1.00 96.38 91 ILE A N 1
ATOM 689 C CA . ILE A 1 91 ? -9.638 -2.082 9.680 1.00 96.38 91 ILE A CA 1
ATOM 690 C C . ILE A 1 91 ? -9.273 -2.908 8.454 1.00 96.38 91 ILE A C 1
ATOM 692 O O . ILE A 1 91 ? -9.765 -4.022 8.276 1.00 96.38 91 ILE A O 1
ATOM 696 N N . GLU A 1 92 ? -8.397 -2.368 7.621 1.00 94.56 92 GLU A N 1
ATOM 697 C CA . GLU A 1 92 ? -7.855 -3.044 6.456 1.00 94.56 92 GLU A CA 1
ATOM 698 C C . GLU A 1 92 ? -6.352 -3.295 6.639 1.00 94.56 92 GLU A C 1
ATOM 700 O O . GLU A 1 92 ? -5.576 -2.362 6.828 1.00 94.56 92 GLU A O 1
ATOM 705 N N . ASP A 1 93 ? -5.945 -4.564 6.547 1.00 94.62 93 ASP A N 1
ATOM 706 C CA . ASP A 1 93 ? -4.538 -4.978 6.556 1.00 94.62 93 ASP A CA 1
ATOM 707 C C . ASP A 1 93 ? -3.964 -4.939 5.133 1.00 94.62 93 ASP A C 1
ATOM 709 O O . ASP A 1 93 ? -4.379 -5.704 4.257 1.00 94.62 93 ASP A O 1
ATOM 713 N N . ASN A 1 94 ? -3.023 -4.029 4.895 1.00 91.56 94 ASN A N 1
ATOM 714 C CA . ASN A 1 94 ? -2.263 -3.886 3.658 1.00 91.56 94 ASN A CA 1
ATOM 715 C C . ASN A 1 94 ? -0.801 -4.315 3.839 1.00 91.56 94 ASN A C 1
ATOM 717 O O . ASN A 1 94 ? 0.067 -3.760 3.184 1.00 91.56 94 ASN A O 1
ATOM 721 N N . LYS A 1 95 ? -0.511 -5.302 4.696 1.00 91.19 95 LYS A N 1
ATOM 722 C CA . LYS A 1 95 ? 0.814 -5.890 4.964 1.00 91.19 95 LYS A CA 1
ATOM 723 C C . LYS A 1 95 ? 1.806 -4.948 5.648 1.00 91.19 95 LYS A C 1
ATOM 725 O O . LYS A 1 95 ? 2.234 -5.239 6.758 1.00 91.19 95 LYS A O 1
ATOM 730 N N . PHE A 1 96 ? 2.176 -3.838 5.008 1.00 90.62 96 PHE A N 1
ATOM 731 C CA . PHE A 1 96 ? 3.036 -2.804 5.605 1.00 90.62 96 PHE A CA 1
ATOM 732 C C . PHE A 1 96 ? 2.264 -1.560 6.050 1.00 90.62 96 PHE A C 1
ATOM 734 O O . PHE A 1 96 ? 2.852 -0.554 6.444 1.00 90.62 96 PHE A O 1
ATOM 741 N N . THR A 1 97 ? 0.942 -1.577 5.941 1.00 90.81 97 THR A N 1
ATOM 742 C CA . THR A 1 97 ? 0.090 -0.453 6.326 1.00 90.81 97 THR A CA 1
ATOM 743 C C . THR A 1 97 ? -1.221 -0.991 6.869 1.00 90.81 97 THR A C 1
ATOM 745 O O . THR A 1 97 ? -1.789 -1.921 6.302 1.00 90.81 97 THR A O 1
ATOM 748 N N . LEU A 1 98 ? -1.702 -0.408 7.960 1.00 95.38 98 LEU A N 1
ATOM 749 C CA . LEU A 1 98 ? -3.038 -0.657 8.490 1.00 95.38 98 LEU A CA 1
ATOM 750 C C . LEU A 1 98 ? -3.895 0.561 8.196 1.00 95.38 98 LEU A C 1
ATOM 752 O O . LEU A 1 98 ? -3.502 1.671 8.537 1.00 95.38 98 LEU A O 1
ATOM 756 N N . SER A 1 99 ? -5.056 0.364 7.590 1.00 94.88 99 SER A N 1
ATOM 757 C CA . SER A 1 99 ? -5.966 1.453 7.240 1.00 94.88 99 SER A CA 1
ATOM 758 C C . SER A 1 99 ? -7.236 1.338 8.080 1.00 94.88 99 SER A C 1
ATOM 760 O O . SER A 1 99 ? -8.031 0.416 7.908 1.00 94.88 99 SER A O 1
ATOM 762 N N . VAL A 1 100 ? -7.426 2.269 9.011 1.00 96.81 100 VAL A N 1
ATOM 763 C CA . VAL A 1 100 ? -8.633 2.406 9.831 1.00 96.81 100 VAL A CA 1
ATOM 764 C C . VAL A 1 100 ? -9.603 3.323 9.094 1.00 96.81 100 VAL A C 1
ATOM 766 O O . VAL A 1 100 ? -9.454 4.544 9.094 1.00 96.81 100 VAL A O 1
ATOM 769 N N . HIS A 1 101 ? -10.589 2.736 8.423 1.00 96.00 101 HIS A N 1
ATOM 770 C CA . HIS A 1 101 ? -11.597 3.470 7.660 1.00 96.00 101 HIS A CA 1
ATOM 771 C C . HIS A 1 101 ? -12.646 4.065 8.596 1.00 96.00 101 HIS A C 1
ATOM 773 O O . HIS A 1 101 ? -13.265 3.348 9.383 1.00 96.00 101 HIS A O 1
ATOM 779 N N . THR A 1 102 ? -12.880 5.368 8.464 1.00 95.56 102 THR A N 1
ATOM 780 C CA . THR A 1 102 ? -13.762 6.146 9.345 1.00 95.56 102 THR A CA 1
ATOM 781 C C . THR A 1 102 ? -14.988 6.716 8.637 1.00 95.56 102 THR A C 1
ATOM 783 O O . THR A 1 102 ? -15.797 7.396 9.257 1.00 95.56 102 THR A O 1
ATOM 786 N N . ARG A 1 103 ? -15.181 6.414 7.344 1.00 94.88 103 ARG A N 1
ATOM 787 C CA . ARG A 1 103 ? -16.279 6.967 6.525 1.00 94.88 103 ARG A CA 1
ATOM 788 C C . ARG A 1 103 ? -17.673 6.759 7.124 1.00 94.88 103 ARG A C 1
ATOM 790 O O . ARG A 1 103 ? -18.525 7.621 6.960 1.00 94.88 103 ARG A O 1
ATOM 797 N N . ASN A 1 104 ? -17.900 5.621 7.777 1.00 94.62 104 ASN A N 1
ATOM 798 C CA . ASN A 1 104 ? -19.202 5.265 8.347 1.00 94.62 104 ASN A CA 1
ATOM 799 C C . ASN A 1 104 ? -19.241 5.412 9.878 1.00 94.62 104 ASN A C 1
ATOM 801 O O . ASN A 1 104 ? -20.189 4.943 10.502 1.00 94.62 104 ASN A O 1
ATOM 805 N N . VAL A 1 105 ? -18.210 6.007 10.485 1.00 96.56 105 VAL A N 1
ATOM 806 C CA . VAL A 1 105 ? -18.148 6.239 11.932 1.00 96.56 105 VAL A CA 1
ATOM 807 C C . VAL A 1 105 ? -18.949 7.495 12.265 1.00 96.56 105 VAL A C 1
ATOM 809 O O . VAL A 1 105 ? -18.860 8.502 11.560 1.00 96.56 105 VAL A O 1
ATOM 812 N N . SER A 1 106 ? -19.741 7.440 13.335 1.00 96.50 106 SER A N 1
ATOM 813 C CA . SER A 1 106 ? -20.501 8.598 13.808 1.00 96.50 106 SER A CA 1
ATOM 814 C C . SER A 1 106 ? -19.564 9.713 14.295 1.00 96.50 106 SER A C 1
ATOM 816 O O . SER A 1 106 ? -18.464 9.456 14.787 1.00 96.50 106 SER A O 1
ATOM 818 N N . THR A 1 107 ? -19.997 10.971 14.220 1.00 95.06 107 THR A N 1
ATOM 819 C CA . THR A 1 107 ? -19.219 12.104 14.756 1.00 95.06 107 THR A CA 1
ATOM 820 C C . THR A 1 107 ? -18.956 11.985 16.259 1.00 95.06 107 THR A C 1
ATOM 822 O O . THR A 1 107 ? -17.933 12.466 16.735 1.00 95.06 107 THR A O 1
ATOM 825 N N . GLU A 1 108 ? -19.851 11.322 16.994 1.00 96.44 108 GLU A N 1
ATOM 826 C CA . GLU A 1 108 ? -19.740 11.064 18.436 1.00 96.44 108 GLU A CA 1
ATOM 827 C C . GLU A 1 108 ? -18.674 10.004 18.753 1.00 96.44 108 GLU A C 1
ATOM 829 O O . GLU A 1 108 ? -17.979 10.099 19.763 1.00 96.44 108 GLU A O 1
ATOM 834 N N . ASP A 1 109 ? -18.496 9.023 17.865 1.00 96.56 109 ASP A N 1
ATOM 835 C CA . ASP A 1 109 ? -17.514 7.947 18.014 1.00 96.56 109 ASP A CA 1
ATOM 836 C C . ASP A 1 109 ? -16.119 8.306 17.487 1.00 96.56 109 ASP A C 1
ATOM 838 O O . ASP A 1 109 ? -15.134 7.674 17.879 1.00 96.56 109 ASP A O 1
ATOM 842 N N . MET A 1 110 ? -16.000 9.315 16.621 1.00 96.12 110 MET A N 1
ATOM 843 C CA . MET A 1 110 ? -14.714 9.727 16.044 1.00 96.12 110 MET A CA 1
ATOM 844 C C . MET A 1 110 ? -13.628 10.018 17.099 1.00 96.12 110 MET A C 1
ATOM 846 O O . MET A 1 110 ? -12.523 9.486 16.953 1.00 96.12 110 MET A O 1
ATOM 850 N N . PRO A 1 111 ? -13.888 10.769 18.193 1.00 96.62 111 PRO A N 1
ATOM 851 C CA . PRO A 1 111 ? -12.896 10.976 19.252 1.00 96.62 111 PRO A CA 1
ATOM 852 C C . PRO A 1 111 ? -12.401 9.669 19.882 1.00 96.62 111 PRO A C 1
ATOM 854 O O . PRO A 1 111 ? -11.217 9.533 20.191 1.00 96.62 111 PRO A O 1
ATOM 857 N N . ARG A 1 112 ? -13.289 8.677 20.022 1.00 96.00 112 ARG A N 1
ATOM 858 C CA . ARG A 1 112 ? -12.951 7.354 20.555 1.00 96.00 112 ARG A CA 1
ATOM 859 C C . ARG A 1 112 ? -12.044 6.579 19.598 1.00 96.00 112 ARG A C 1
ATOM 861 O O . ARG A 1 112 ? -11.073 5.982 20.052 1.00 96.00 112 ARG A O 1
ATOM 868 N N . VAL A 1 113 ? -12.297 6.645 18.286 1.00 97.31 113 VAL A N 1
ATOM 869 C CA . VAL A 1 113 ? -11.395 6.064 17.272 1.00 97.31 113 VAL A CA 1
ATOM 870 C C . VAL A 1 113 ? -10.006 6.690 17.359 1.00 97.31 113 VAL A C 1
ATOM 872 O O . VAL A 1 113 ? -9.018 5.962 17.418 1.00 97.31 113 VAL A O 1
ATOM 875 N N . HIS A 1 114 ? -9.922 8.023 17.415 1.00 96.50 114 HIS A N 1
ATOM 876 C CA . HIS A 1 114 ? -8.641 8.720 17.541 1.00 96.50 114 HIS A CA 1
ATOM 877 C C . HIS A 1 114 ? -7.886 8.318 18.810 1.00 96.50 114 HIS A C 1
ATOM 879 O O . HIS A 1 114 ? -6.695 8.033 18.733 1.00 96.50 114 HIS A O 1
ATOM 885 N N . SER A 1 115 ? -8.574 8.234 19.952 1.00 97.06 115 SER A N 1
ATOM 886 C CA . SER A 1 115 ? -7.961 7.823 21.217 1.00 97.06 115 SER A CA 1
ATOM 887 C C . SER A 1 115 ? -7.412 6.395 21.169 1.00 97.06 115 SER A C 1
ATOM 889 O O . SER A 1 115 ? -6.317 6.160 21.670 1.00 97.06 115 SER A O 1
ATOM 891 N N . TYR A 1 116 ? -8.126 5.449 20.551 1.00 97.44 116 TYR A N 1
ATOM 892 C CA . TYR A 1 116 ? -7.633 4.076 20.415 1.00 97.44 116 TYR A CA 1
ATOM 893 C C . TYR A 1 116 ? -6.461 3.957 19.444 1.00 97.44 116 TYR A C 1
ATOM 895 O O . TYR A 1 116 ? -5.533 3.201 19.715 1.00 97.44 116 TYR A O 1
ATOM 903 N N . VAL A 1 117 ? -6.479 4.702 18.335 1.00 97.12 117 VAL A N 1
ATOM 904 C CA . VAL A 1 117 ? -5.330 4.745 17.421 1.00 97.12 117 VAL A CA 1
ATOM 905 C C . VAL A 1 117 ? -4.102 5.321 18.124 1.00 97.12 117 VAL A C 1
ATOM 907 O O . VAL A 1 117 ? -3.019 4.764 17.974 1.00 97.12 117 VAL A O 1
ATOM 910 N N . GLU A 1 118 ? -4.268 6.384 18.913 1.00 96.62 118 GLU A N 1
ATOM 911 C CA . GLU A 1 118 ? -3.156 6.988 19.651 1.00 96.62 118 GLU A CA 1
ATOM 912 C C . GLU A 1 118 ? -2.576 6.032 20.694 1.00 96.62 118 GLU A C 1
ATOM 914 O O . GLU A 1 118 ? -1.372 5.811 20.700 1.00 96.62 118 GLU A O 1
ATOM 919 N N . ALA A 1 119 ? -3.425 5.367 21.485 1.00 96.62 119 ALA A N 1
ATOM 920 C CA . ALA A 1 119 ? -2.971 4.387 22.473 1.00 96.62 119 ALA A CA 1
ATOM 921 C C . ALA A 1 119 ? -2.155 3.245 21.840 1.00 96.62 119 ALA A C 1
ATOM 923 O O . ALA A 1 119 ? -1.175 2.785 22.418 1.00 96.62 119 ALA A O 1
ATOM 924 N N . VAL A 1 120 ? -2.527 2.800 20.633 1.00 97.31 120 VAL A N 1
ATOM 925 C CA . VAL A 1 120 ? -1.742 1.796 19.899 1.00 97.31 120 VAL A CA 1
ATOM 926 C C . VAL A 1 120 ? -0.408 2.367 19.419 1.00 97.31 120 VAL A C 1
ATOM 928 O O . VAL A 1 120 ? 0.593 1.661 19.460 1.00 97.31 120 VAL A O 1
ATOM 931 N N . LEU A 1 121 ? -0.366 3.618 18.958 1.00 95.88 121 LEU A N 1
ATOM 932 C CA . LEU A 1 121 ? 0.876 4.253 18.503 1.00 95.88 121 LEU A CA 1
ATOM 933 C C . LEU A 1 121 ? 1.849 4.528 19.654 1.00 95.88 121 LEU A C 1
ATOM 935 O O . LEU A 1 121 ? 3.052 4.365 19.460 1.00 95.88 121 LEU A O 1
ATOM 939 N N . ASP A 1 122 ? 1.346 4.853 20.846 1.00 96.12 122 ASP A N 1
ATOM 940 C CA . ASP A 1 122 ? 2.160 5.020 22.055 1.00 96.12 122 ASP A CA 1
ATOM 941 C C . ASP A 1 122 ? 2.914 3.727 22.418 1.00 96.12 122 ASP A C 1
ATOM 943 O O . ASP A 1 122 ? 4.069 3.767 22.845 1.00 96.12 122 ASP A O 1
ATOM 947 N N . GLU A 1 123 ? 2.295 2.564 22.188 1.00 95.81 123 GLU A N 1
ATOM 948 C CA . GLU A 1 123 ? 2.924 1.250 22.375 1.00 95.81 123 GLU A CA 1
ATOM 949 C C . GLU A 1 123 ? 3.750 0.784 21.160 1.00 95.81 123 GLU A C 1
ATOM 951 O O . GLU A 1 123 ? 4.454 -0.224 21.239 1.00 95.81 123 GLU A O 1
ATOM 956 N N . GLN A 1 124 ? 3.675 1.491 20.027 1.00 94.50 124 GLN A N 1
ATOM 957 C CA . GLN A 1 124 ? 4.306 1.119 18.756 1.00 94.50 124 GLN A CA 1
ATOM 958 C C . GLN A 1 124 ? 5.146 2.279 18.187 1.00 94.50 124 GLN A C 1
ATOM 960 O O . GLN A 1 124 ? 4.832 2.801 17.113 1.00 94.50 124 GLN A O 1
ATOM 965 N N . PRO A 1 125 ? 6.270 2.653 18.835 1.00 92.25 125 PRO A N 1
ATOM 966 C CA . PRO A 1 125 ? 7.059 3.844 18.486 1.00 92.25 125 PRO A CA 1
ATOM 967 C C . PRO A 1 125 ? 7.754 3.773 17.116 1.00 92.25 125 PRO A C 1
ATOM 969 O O . PRO A 1 125 ? 8.324 4.757 16.657 1.00 92.25 125 PRO A O 1
ATOM 972 N N . LEU A 1 126 ? 7.749 2.606 16.466 1.00 92.81 126 LEU A N 1
ATOM 973 C CA . LEU A 1 126 ? 8.291 2.403 15.118 1.00 92.81 126 LEU A CA 1
ATOM 974 C C . LEU A 1 126 ? 7.234 2.603 14.023 1.00 92.81 126 LEU A C 1
ATOM 976 O O . LEU A 1 126 ? 7.541 2.487 12.833 1.00 92.81 126 LEU A O 1
ATOM 980 N N . LEU A 1 127 ? 5.991 2.892 14.408 1.00 93.69 127 LEU A N 1
ATOM 981 C CA . LEU A 1 127 ? 4.893 3.211 13.512 1.00 93.69 127 LEU A CA 1
ATOM 982 C C . LEU A 1 127 ? 4.535 4.690 13.634 1.00 93.69 127 LEU A C 1
ATOM 984 O O . LEU A 1 127 ? 4.682 5.321 14.673 1.00 93.69 127 LEU A O 1
ATOM 988 N N . ARG A 1 128 ? 4.017 5.245 12.544 1.00 92.31 128 ARG A N 1
ATOM 989 C CA . ARG A 1 128 ? 3.486 6.605 12.496 1.00 92.31 128 ARG A CA 1
ATOM 990 C C . ARG A 1 128 ? 2.094 6.606 11.894 1.00 92.31 128 ARG A C 1
ATOM 992 O O . ARG A 1 128 ? 1.795 5.785 11.021 1.00 92.31 128 ARG A O 1
ATOM 999 N N . ARG A 1 129 ? 1.286 7.588 12.297 1.00 93.38 129 ARG A N 1
ATOM 1000 C CA . ARG A 1 129 ? 0.004 7.867 11.646 1.00 93.38 129 ARG A CA 1
ATOM 1001 C C . ARG A 1 129 ? 0.158 8.723 10.392 1.00 93.38 129 ARG A C 1
ATOM 1003 O O . ARG A 1 129 ? 0.971 9.647 10.355 1.00 93.38 129 ARG A O 1
ATOM 1010 N N . SER A 1 130 ? -0.681 8.461 9.401 1.00 89.31 130 SER A N 1
ATOM 1011 C CA . SER A 1 130 ? -1.027 9.389 8.322 1.00 89.31 130 SER A CA 1
ATOM 1012 C C . SER A 1 130 ? -2.543 9.491 8.178 1.00 89.31 130 SER A C 1
ATOM 1014 O O . SER A 1 130 ? -3.279 8.592 8.581 1.00 89.31 130 SER A O 1
ATOM 1016 N N . PHE A 1 131 ? -3.013 10.606 7.623 1.00 88.62 131 PHE A N 1
ATOM 1017 C CA . PHE A 1 131 ? -4.428 10.830 7.346 1.00 88.62 131 PHE A CA 1
ATOM 1018 C C . PHE A 1 131 ? -4.666 10.795 5.841 1.00 88.62 131 PHE A C 1
ATOM 1020 O O . PHE A 1 131 ? -3.921 11.417 5.086 1.00 88.62 131 PHE A O 1
ATOM 1027 N N . GLY A 1 132 ? -5.714 10.087 5.437 1.00 83.12 132 GLY A N 1
ATOM 1028 C CA . GLY A 1 132 ? -6.279 10.133 4.094 1.00 83.12 132 GLY A CA 1
ATOM 1029 C C . GLY A 1 132 ? -7.767 10.476 4.150 1.00 83.12 132 GLY A C 1
ATOM 1030 O O . GLY A 1 132 ? -8.339 10.717 5.220 1.00 83.12 132 GLY A O 1
ATOM 1031 N N . HIS A 1 133 ? -8.430 10.482 2.997 1.00 84.69 133 HIS A N 1
ATOM 1032 C CA . HIS A 1 133 ? -9.844 10.837 2.917 1.00 84.69 133 HIS A CA 1
ATOM 1033 C C . HIS A 1 133 ? -10.745 9.793 3.614 1.00 84.69 133 HIS A C 1
ATOM 1035 O O . HIS A 1 133 ? -11.035 8.730 3.066 1.00 84.69 133 HIS A O 1
ATOM 1041 N N . HIS A 1 134 ? -11.210 10.113 4.829 1.00 90.62 134 HIS A N 1
ATOM 1042 C CA . HIS A 1 134 ? -11.959 9.211 5.722 1.00 90.62 134 HIS A CA 1
ATOM 1043 C C . HIS A 1 134 ? -11.205 7.929 6.119 1.00 90.62 134 HIS A C 1
ATOM 1045 O O . HIS A 1 134 ? -11.811 6.864 6.282 1.00 90.62 134 HIS A O 1
ATOM 1051 N N . VAL A 1 135 ? -9.883 8.024 6.276 1.00 93.00 135 VAL A N 1
ATOM 1052 C CA . VAL A 1 135 ? -9.040 6.910 6.719 1.00 93.00 135 VAL A CA 1
ATOM 1053 C C . VAL A 1 135 ? -7.878 7.413 7.575 1.00 93.00 135 VAL A C 1
ATOM 1055 O O . VAL A 1 135 ? -7.279 8.449 7.283 1.00 93.00 135 VAL A O 1
ATOM 1058 N N . ILE A 1 136 ? -7.565 6.676 8.639 1.00 95.12 136 ILE A N 1
ATOM 1059 C CA . ILE A 1 136 ? -6.349 6.851 9.438 1.00 95.12 136 ILE A CA 1
ATOM 1060 C C . ILE A 1 136 ? -5.441 5.665 9.135 1.00 95.12 136 ILE A C 1
ATOM 1062 O O . ILE A 1 136 ? -5.839 4.517 9.316 1.00 95.12 136 ILE A O 1
ATOM 1066 N N . GLU A 1 137 ? -4.233 5.925 8.660 1.00 93.19 137 GLU A N 1
ATOM 1067 C CA . GLU A 1 137 ? -3.273 4.885 8.315 1.00 93.19 137 GLU A CA 1
ATOM 1068 C C . GLU A 1 137 ? -2.174 4.784 9.367 1.00 93.19 137 GLU A C 1
ATOM 1070 O O . GLU A 1 137 ? -1.643 5.803 9.801 1.00 93.19 137 GLU A O 1
ATOM 1075 N N . LEU A 1 138 ? -1.793 3.563 9.736 1.00 94.69 138 LEU A N 1
ATOM 1076 C CA . LEU A 1 138 ? -0.597 3.279 10.522 1.00 94.69 138 LEU A CA 1
ATOM 1077 C C . LEU A 1 138 ? 0.417 2.591 9.613 1.00 94.69 138 LEU A C 1
ATOM 1079 O O . LEU A 1 138 ? 0.106 1.583 8.975 1.00 94.69 138 LEU A O 1
ATOM 1083 N N . ARG A 1 139 ? 1.634 3.131 9.550 1.00 90.38 139 ARG A N 1
ATOM 1084 C CA . ARG A 1 139 ? 2.708 2.627 8.682 1.00 90.38 139 ARG A CA 1
ATOM 1085 C C . ARG A 1 139 ? 4.079 2.773 9.344 1.00 90.38 139 ARG A C 1
ATOM 1087 O O . ARG A 1 139 ? 4.224 3.638 10.208 1.00 90.38 139 ARG A O 1
ATOM 1094 N N . PRO A 1 140 ? 5.095 2.000 8.921 1.00 90.75 140 PRO A N 1
ATOM 1095 C CA . PRO A 1 140 ? 6.469 2.157 9.379 1.00 90.75 140 PRO A CA 1
ATOM 1096 C C . PRO A 1 140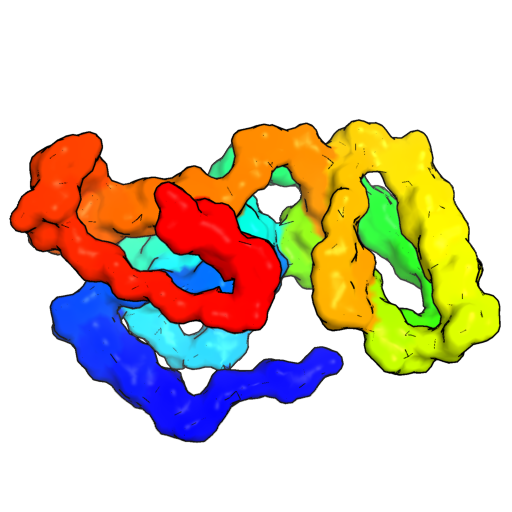 ? 6.971 3.606 9.370 1.00 90.75 140 PRO A C 1
ATOM 1098 O O . PRO A 1 140 ? 6.822 4.336 8.381 1.00 90.75 140 PRO A O 1
ATOM 1101 N N . GLN A 1 141 ? 7.622 4.008 10.460 1.00 86.56 141 GLN A N 1
ATOM 1102 C CA . GLN A 1 141 ? 8.338 5.274 10.578 1.00 86.56 141 GLN A CA 1
ATOM 1103 C C . GLN A 1 141 ? 9.730 5.150 9.948 1.00 86.56 141 GLN A C 1
ATOM 1105 O O . GLN A 1 141 ? 10.763 5.166 10.608 1.00 86.56 141 GLN A O 1
ATOM 1110 N N . VAL A 1 142 ? 9.753 5.019 8.626 1.00 82.31 142 VAL A N 1
ATOM 1111 C CA . VAL A 1 142 ? 10.984 4.991 7.833 1.00 82.31 142 VAL A CA 1
ATOM 1112 C C . VAL A 1 142 ? 10.981 6.138 6.829 1.00 82.31 142 VAL A C 1
ATOM 1114 O O . VAL A 1 142 ? 9.924 6.553 6.347 1.00 82.31 142 VAL A O 1
ATOM 1117 N N . HIS A 1 143 ? 12.170 6.645 6.492 1.00 70.62 143 HIS A N 1
ATOM 1118 C CA . HIS A 1 143 ? 12.365 7.628 5.422 1.00 70.62 143 HIS A CA 1
ATOM 1119 C C . HIS A 1 143 ? 12.200 6.966 4.044 1.00 70.62 143 HIS A C 1
ATOM 1121 O O . HIS A 1 143 ? 13.156 6.776 3.293 1.00 70.62 143 HIS A O 1
ATOM 1127 N N . TRP A 1 144 ? 10.964 6.582 3.738 1.00 70.25 144 TRP A N 1
ATOM 1128 C CA . TRP A 1 144 ? 10.528 6.067 2.449 1.00 70.25 144 TRP A CA 1
ATOM 1129 C C . TRP A 1 144 ? 9.263 6.813 2.028 1.00 70.25 144 TRP A C 1
ATOM 1131 O O . TRP A 1 144 ? 8.326 6.960 2.817 1.00 70.25 144 TRP A O 1
ATOM 1141 N N . HIS A 1 145 ? 9.263 7.303 0.795 1.00 67.88 145 HIS A N 1
ATOM 1142 C CA . HIS A 1 145 ? 8.140 7.980 0.153 1.00 67.88 145 HIS A CA 1
ATOM 1143 C C . HIS A 1 145 ? 7.972 7.419 -1.263 1.00 67.88 145 HIS A C 1
ATOM 1145 O O . HIS A 1 145 ? 8.916 6.848 -1.822 1.00 67.88 145 HIS A O 1
ATOM 1151 N N . LYS A 1 146 ? 6.772 7.568 -1.841 1.00 68.81 146 LYS A N 1
ATOM 1152 C CA . LYS A 1 146 ? 6.408 7.001 -3.153 1.00 68.81 146 LYS A CA 1
ATOM 1153 C C . LYS A 1 146 ? 7.390 7.390 -4.265 1.00 68.81 146 LYS A C 1
ATOM 1155 O O . LYS A 1 146 ? 7.659 6.551 -5.118 1.00 68.81 146 LYS A O 1
ATOM 1160 N N . GLY A 1 147 ? 8.010 8.571 -4.202 1.00 71.00 147 GLY A N 1
ATOM 1161 C CA . GLY A 1 147 ? 9.066 8.983 -5.137 1.00 71.00 147 GLY A CA 1
ATOM 1162 C C . GLY A 1 147 ? 10.218 7.972 -5.278 1.00 71.00 147 GLY A C 1
ATOM 1163 O O . GLY A 1 147 ? 10.613 7.647 -6.392 1.00 71.00 147 GLY A O 1
ATOM 1164 N N . ARG A 1 148 ? 10.692 7.349 -4.187 1.00 77.56 148 ARG A N 1
ATOM 1165 C CA . ARG A 1 148 ? 11.742 6.309 -4.281 1.00 77.56 148 ARG A CA 1
ATOM 1166 C C . ARG A 1 148 ? 11.248 5.017 -4.922 1.00 77.56 148 ARG A C 1
ATOM 1168 O O . ARG A 1 148 ? 11.993 4.348 -5.637 1.00 77.56 148 ARG A O 1
ATOM 1175 N N . ALA A 1 149 ? 9.989 4.659 -4.674 1.00 82.88 149 ALA A N 1
ATOM 1176 C CA . ALA A 1 149 ? 9.368 3.531 -5.356 1.00 82.88 149 ALA A CA 1
ATOM 1177 C C . ALA A 1 149 ? 9.240 3.815 -6.860 1.00 82.88 149 ALA A C 1
ATOM 1179 O O . ALA A 1 149 ? 9.535 2.941 -7.670 1.00 82.88 149 ALA A O 1
ATOM 1180 N N . MET A 1 150 ? 8.889 5.050 -7.231 1.00 83.81 150 MET A N 1
ATOM 1181 C CA . MET A 1 150 ? 8.849 5.508 -8.619 1.00 83.81 150 MET A CA 1
ATOM 1182 C C . MET A 1 150 ? 10.225 5.467 -9.283 1.00 83.81 150 MET A C 1
ATOM 1184 O O . MET A 1 150 ? 10.349 4.913 -10.371 1.00 83.81 150 MET A O 1
ATOM 1188 N N . GLU A 1 151 ? 11.275 5.964 -8.629 1.00 84.56 151 GLU A N 1
ATOM 1189 C CA . GLU A 1 151 ? 12.646 5.873 -9.144 1.00 84.56 151 GLU A CA 1
ATOM 1190 C C . GLU A 1 151 ? 13.052 4.426 -9.436 1.00 84.56 151 GLU A C 1
ATOM 1192 O O . GLU A 1 151 ? 13.605 4.143 -10.502 1.00 84.56 151 GLU A O 1
ATOM 1197 N N . TRP A 1 152 ? 12.741 3.505 -8.517 1.00 85.94 152 TRP A N 1
ATOM 1198 C CA . TRP A 1 152 ? 13.018 2.083 -8.699 1.00 85.94 152 TRP A CA 1
ATOM 1199 C C . TRP A 1 152 ? 12.210 1.477 -9.853 1.00 85.94 152 TRP A C 1
ATOM 1201 O O . TRP A 1 152 ? 12.769 0.730 -10.658 1.00 85.94 152 TRP A O 1
ATOM 1211 N N . LEU A 1 153 ? 10.918 1.812 -9.963 1.00 89.06 153 LEU A N 1
ATOM 1212 C CA . LEU A 1 153 ? 10.050 1.352 -11.052 1.00 89.06 153 LEU A CA 1
ATOM 1213 C C . LEU A 1 153 ? 10.581 1.818 -12.404 1.00 89.06 153 LEU A C 1
ATOM 1215 O O . LEU A 1 153 ? 10.805 0.988 -13.277 1.00 89.06 153 LEU A O 1
ATOM 1219 N N . ILE A 1 154 ? 10.836 3.119 -12.563 1.00 88.56 154 ILE A N 1
ATOM 1220 C CA . ILE A 1 154 ? 11.315 3.685 -13.829 1.00 88.56 154 ILE A CA 1
ATOM 1221 C C . ILE A 1 154 ? 12.656 3.053 -14.200 1.00 88.56 154 ILE A C 1
ATOM 1223 O O . ILE A 1 154 ? 12.839 2.654 -15.347 1.00 88.56 154 ILE A O 1
ATOM 1227 N N . LYS A 1 155 ? 13.578 2.911 -13.237 1.00 86.88 155 LYS A N 1
ATOM 1228 C CA . LYS A 1 155 ? 14.860 2.237 -13.465 1.00 86.88 155 LYS A CA 1
ATOM 1229 C C . LYS A 1 155 ? 14.651 0.811 -13.987 1.00 86.88 155 LYS A C 1
ATOM 1231 O O . LYS A 1 155 ? 15.173 0.479 -15.046 1.00 86.88 155 LYS A O 1
ATOM 1236 N N . SER A 1 156 ? 13.848 0.012 -13.287 1.00 87.31 156 SER A N 1
ATOM 1237 C CA . SER A 1 156 ? 13.590 -1.393 -13.639 1.00 87.31 156 SER A CA 1
ATOM 1238 C C . SER A 1 156 ? 12.910 -1.531 -15.005 1.00 87.31 156 SER A C 1
ATOM 1240 O O . SER A 1 156 ? 13.257 -2.405 -15.792 1.00 87.31 156 SER A O 1
ATOM 1242 N N . MET A 1 157 ? 11.973 -0.635 -15.320 1.00 89.25 157 MET A N 1
ATOM 1243 C CA . MET A 1 157 ? 11.300 -0.592 -16.620 1.00 89.25 157 MET A CA 1
ATOM 1244 C C . MET A 1 157 ? 12.250 -0.192 -17.755 1.00 89.25 157 MET A C 1
ATOM 1246 O O . MET A 1 157 ? 12.167 -0.755 -18.843 1.00 89.25 157 MET A O 1
ATOM 1250 N N . CYS A 1 158 ? 13.165 0.756 -17.522 1.00 88.81 158 CYS A N 1
ATOM 1251 C CA . CYS A 1 158 ? 14.186 1.120 -18.508 1.00 88.81 158 CYS A CA 1
ATOM 1252 C C . CYS A 1 158 ? 15.135 -0.053 -18.770 1.00 88.81 158 CYS A C 1
ATOM 1254 O O . CYS A 1 158 ? 15.402 -0.369 -19.927 1.00 88.81 158 CYS A O 1
ATOM 1256 N N . GLU A 1 159 ? 15.576 -0.743 -17.716 1.00 86.38 159 GLU A N 1
ATOM 1257 C CA . GLU A 1 159 ? 16.427 -1.934 -17.828 1.00 86.38 159 GLU A CA 1
ATOM 1258 C C . GLU A 1 159 ? 15.737 -3.054 -18.615 1.00 86.38 159 GLU A C 1
ATOM 1260 O O . GLU A 1 159 ? 16.355 -3.646 -19.498 1.00 86.38 159 GLU A O 1
ATOM 1265 N N . GLN A 1 160 ? 14.439 -3.286 -18.380 1.00 83.75 160 GLN A N 1
ATOM 1266 C CA . GLN A 1 160 ? 13.643 -4.248 -19.150 1.00 83.75 160 GLN A CA 1
ATOM 1267 C C . GLN A 1 160 ? 13.600 -3.905 -20.650 1.00 83.75 160 GLN A C 1
ATOM 1269 O O . GLN A 1 160 ? 13.616 -4.802 -21.493 1.00 83.75 160 GLN A O 1
ATOM 1274 N N . LEU A 1 161 ? 13.550 -2.616 -20.993 1.00 86.00 161 LEU A N 1
ATOM 1275 C CA . LEU A 1 161 ? 13.539 -2.138 -22.378 1.00 86.00 161 LEU A CA 1
ATOM 1276 C C . LEU A 1 161 ? 14.942 -2.047 -23.008 1.00 86.00 161 LEU A C 1
ATOM 1278 O O . LEU A 1 161 ? 15.052 -1.674 -24.176 1.00 86.00 161 LEU A O 1
ATOM 1282 N N . GLY A 1 162 ? 16.010 -2.355 -22.264 1.00 87.50 162 GLY A N 1
ATOM 1283 C CA . GLY A 1 162 ? 17.389 -2.162 -22.721 1.00 87.50 162 GLY A CA 1
ATOM 1284 C C . GLY A 1 162 ? 17.775 -0.687 -22.893 1.00 87.50 162 GLY A C 1
ATOM 1285 O O . GLY A 1 162 ? 18.669 -0.370 -23.677 1.00 87.50 162 GLY A O 1
ATOM 1286 N N . LEU A 1 163 ? 17.084 0.215 -22.193 1.00 87.56 163 LEU A N 1
ATOM 1287 C CA . LEU A 1 163 ? 17.331 1.655 -22.210 1.00 87.56 163 LEU A CA 1
ATOM 1288 C C . LEU A 1 163 ? 18.278 2.068 -21.070 1.00 87.56 163 LEU A C 1
ATOM 1290 O O . LEU A 1 163 ? 18.348 1.381 -20.046 1.00 87.56 163 LEU A O 1
ATOM 1294 N N . PRO A 1 164 ? 18.978 3.211 -21.199 1.00 87.00 164 PRO A N 1
ATOM 1295 C CA . PRO A 1 164 ? 19.732 3.799 -20.095 1.00 87.00 164 PRO A CA 1
ATOM 1296 C C . PRO A 1 164 ? 18.853 3.994 -18.853 1.00 87.00 164 PRO A C 1
ATOM 1298 O O . PRO A 1 164 ? 17.768 4.572 -18.930 1.00 87.00 164 PRO A O 1
ATOM 1301 N N . SER A 1 165 ? 19.318 3.515 -17.699 1.00 84.19 165 SER A N 1
ATOM 1302 C CA . SER A 1 165 ? 18.543 3.512 -16.451 1.00 84.19 165 SER A CA 1
ATOM 1303 C C . SER A 1 165 ? 19.075 4.493 -15.395 1.00 84.19 165 SER A C 1
ATOM 1305 O O . SER A 1 165 ? 18.488 4.630 -14.318 1.00 84.19 165 SER A O 1
ATOM 1307 N N . ASP A 1 166 ? 20.149 5.225 -15.708 1.00 80.56 166 ASP A N 1
ATOM 1308 C CA . ASP A 1 166 ? 20.864 6.127 -14.812 1.00 80.56 166 ASP A CA 1
ATOM 1309 C C . ASP A 1 166 ? 20.597 7.619 -15.090 1.00 80.56 166 ASP A C 1
ATOM 1311 O O . ASP A 1 166 ? 20.660 8.117 -16.215 1.00 80.56 166 ASP A O 1
ATOM 1315 N N . GLY A 1 167 ? 20.322 8.358 -14.008 1.00 72.00 167 GLY A N 1
ATOM 1316 C CA . GLY A 1 167 ? 20.346 9.823 -13.942 1.00 72.00 167 GLY A CA 1
ATOM 1317 C C . GLY A 1 167 ? 19.814 10.557 -15.180 1.00 72.00 167 GLY A C 1
ATOM 1318 O O . GLY A 1 167 ? 18.651 10.422 -15.558 1.00 72.00 167 GLY A O 1
ATOM 1319 N N . ALA A 1 168 ? 20.679 11.374 -15.790 1.00 70.00 168 ALA A N 1
ATOM 1320 C CA . ALA A 1 168 ? 20.332 12.226 -16.925 1.00 70.00 168 ALA A CA 1
ATOM 1321 C C . ALA A 1 168 ? 20.114 11.453 -18.239 1.00 70.00 168 ALA A C 1
ATOM 1323 O O 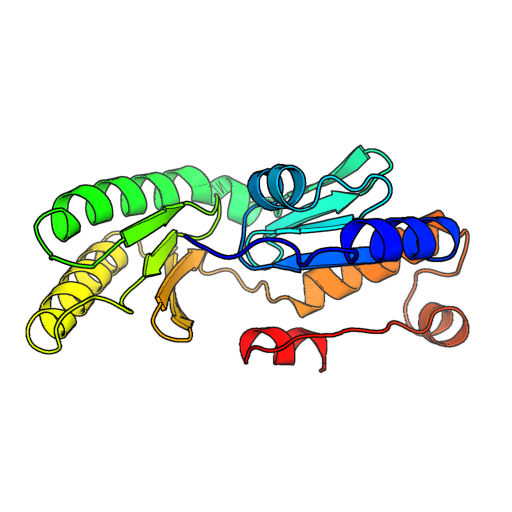. ALA A 1 168 ? 19.330 11.904 -19.071 1.00 70.00 168 ALA A O 1
ATOM 1324 N N . ALA A 1 169 ? 20.762 10.297 -18.426 1.00 70.44 169 ALA A N 1
ATOM 1325 C CA . ALA A 1 169 ? 20.628 9.488 -19.641 1.00 70.44 169 ALA A CA 1
ATOM 1326 C C . ALA A 1 169 ? 19.254 8.802 -19.729 1.00 70.44 169 ALA A C 1
ATOM 1328 O O . ALA A 1 169 ? 18.700 8.617 -20.813 1.00 70.44 169 ALA A O 1
ATOM 1329 N N . ARG A 1 170 ? 18.652 8.496 -18.578 1.00 77.94 170 ARG A N 1
ATOM 1330 C CA . ARG A 1 170 ? 17.263 8.035 -18.501 1.00 77.94 170 ARG A CA 1
ATOM 1331 C C . ARG A 1 170 ? 16.278 9.091 -19.009 1.00 77.94 170 ARG A C 1
ATOM 1333 O O . ARG A 1 170 ? 15.370 8.778 -19.771 1.00 77.94 170 ARG A O 1
ATOM 1340 N N . ASN A 1 171 ? 16.473 10.355 -18.632 1.00 73.25 171 ASN A N 1
ATOM 1341 C CA . ASN A 1 171 ? 15.542 11.441 -18.966 1.00 73.25 171 ASN A CA 1
ATOM 1342 C C . ASN A 1 171 ? 15.523 11.797 -20.465 1.00 73.25 171 ASN A C 1
ATOM 1344 O O . ASN A 1 171 ? 14.621 12.500 -20.912 1.00 73.25 171 ASN A O 1
ATOM 1348 N N . THR A 1 172 ? 16.498 11.328 -21.248 1.00 75.00 172 THR A N 1
ATOM 1349 C CA . THR A 1 172 ? 16.521 11.508 -22.708 1.00 75.00 172 THR A CA 1
ATOM 1350 C C . THR A 1 172 ? 15.888 10.343 -23.468 1.00 75.00 172 THR A C 1
ATOM 1352 O O . THR A 1 172 ? 15.656 10.463 -24.669 1.00 75.00 172 THR A O 1
ATOM 1355 N N . THR A 1 173 ? 15.602 9.225 -22.792 1.00 77.25 173 THR A N 1
ATOM 1356 C CA . THR A 1 173 ? 15.158 7.968 -23.419 1.00 77.25 173 THR A CA 1
ATOM 1357 C C . THR A 1 173 ? 13.818 7.453 -22.897 1.00 77.25 173 THR A C 1
ATOM 1359 O O . THR A 1 173 ? 13.130 6.735 -23.621 1.00 77.25 173 THR A O 1
ATOM 1362 N N . ALA A 1 174 ? 13.402 7.854 -21.694 1.00 81.38 174 ALA A N 1
ATOM 1363 C CA . ALA A 1 174 ? 12.125 7.483 -21.098 1.00 81.38 174 ALA A CA 1
ATOM 1364 C C . ALA A 1 174 ? 11.336 8.719 -20.645 1.00 81.38 174 ALA A C 1
ATOM 1366 O O . ALA A 1 174 ? 11.871 9.616 -19.996 1.00 81.38 174 ALA A O 1
ATOM 1367 N N . MET A 1 175 ? 10.036 8.731 -20.948 1.00 86.56 175 MET A N 1
ATOM 1368 C CA . MET A 1 175 ? 9.098 9.762 -20.502 1.00 86.56 175 MET A CA 1
ATOM 1369 C C . MET A 1 175 ? 8.035 9.114 -19.601 1.00 86.56 175 MET A C 1
ATOM 1371 O O . MET A 1 175 ? 7.108 8.489 -20.123 1.00 86.56 175 MET A O 1
ATOM 1375 N N . PRO A 1 176 ? 8.165 9.202 -18.264 1.00 86.81 176 PRO A N 1
ATOM 1376 C CA . PRO A 1 176 ? 7.175 8.639 -17.357 1.00 86.81 176 PRO A CA 1
ATOM 1377 C C . PRO A 1 176 ? 5.865 9.432 -17.433 1.00 86.81 176 PRO A C 1
ATOM 1379 O O . PRO A 1 176 ? 5.865 10.661 -17.422 1.00 86.81 176 PRO A O 1
ATOM 1382 N N . ILE A 1 177 ? 4.742 8.716 -17.484 1.00 89.88 177 ILE A N 1
ATOM 1383 C CA . ILE A 1 177 ? 3.396 9.286 -17.371 1.00 89.88 177 ILE A CA 1
ATOM 1384 C C . ILE A 1 177 ? 2.788 8.730 -16.084 1.00 89.88 177 ILE A C 1
ATOM 1386 O O . ILE A 1 177 ? 2.564 7.523 -15.983 1.00 89.88 177 ILE A O 1
ATOM 1390 N N . PHE A 1 178 ? 2.533 9.599 -15.105 1.00 88.62 178 PHE A N 1
ATOM 1391 C CA . PHE A 1 178 ? 1.894 9.240 -13.838 1.00 88.62 178 PHE A CA 1
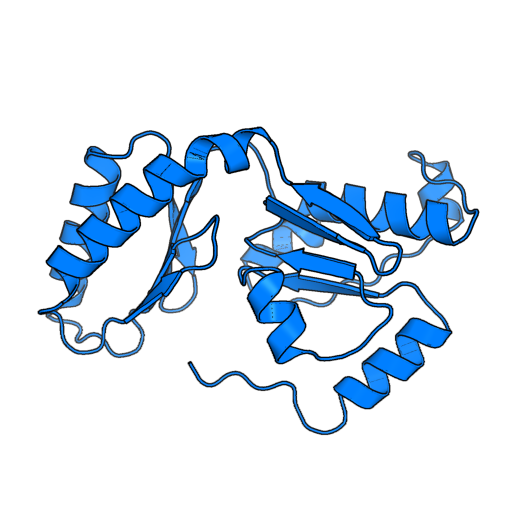ATOM 1392 C C . PHE A 1 178 ? 0.491 9.851 -13.759 1.00 88.62 178 PHE A C 1
ATOM 1394 O O . PHE A 1 178 ? 0.292 11.009 -14.118 1.00 88.62 178 PHE A O 1
ATOM 1401 N N . ILE A 1 179 ? -0.483 9.064 -13.301 1.00 89.12 179 ILE A N 1
ATOM 1402 C CA . ILE A 1 179 ? -1.875 9.487 -13.114 1.00 89.12 179 ILE A CA 1
ATOM 1403 C C . ILE A 1 179 ? -2.272 9.094 -11.689 1.00 89.12 179 ILE A C 1
ATOM 1405 O O . ILE A 1 179 ? -2.244 7.908 -11.361 1.00 89.12 179 ILE A O 1
ATOM 1409 N N . GLY A 1 180 ? -2.638 10.083 -10.874 1.00 85.12 180 GLY A N 1
ATOM 1410 C CA . GLY A 1 180 ? -3.055 9.926 -9.478 1.00 85.12 180 GLY A CA 1
ATOM 1411 C C . GLY A 1 180 ? -4.194 10.883 -9.125 1.00 85.12 180 GLY A C 1
ATOM 1412 O O . GLY A 1 180 ? -4.449 11.835 -9.867 1.00 85.12 180 GLY A O 1
ATOM 1413 N N . ASP A 1 181 ? -4.905 10.598 -8.038 1.00 81.19 181 ASP A N 1
ATOM 1414 C CA . ASP A 1 181 ? -6.104 11.327 -7.602 1.00 81.19 181 ASP A CA 1
ATOM 1415 C C . ASP A 1 181 ? -6.059 11.795 -6.139 1.00 81.19 181 ASP A C 1
ATOM 1417 O O . ASP A 1 181 ? -6.945 12.542 -5.719 1.00 81.19 181 ASP A O 1
ATOM 1421 N N . ASP A 1 182 ? -5.045 11.394 -5.368 1.00 72.94 182 ASP A N 1
ATOM 1422 C CA . ASP A 1 182 ? -4.954 11.677 -3.934 1.00 72.94 182 ASP A CA 1
ATOM 1423 C C . ASP A 1 182 ? -3.715 12.520 -3.589 1.00 72.94 182 ASP A C 1
ATOM 1425 O O . ASP A 1 182 ? -2.714 12.521 -4.297 1.00 72.94 182 ASP A O 1
ATOM 1429 N N . VAL A 1 183 ? -3.732 13.190 -2.434 1.00 67.62 183 VAL A N 1
ATOM 1430 C CA . VAL A 1 183 ? -2.608 13.995 -1.913 1.00 67.62 183 VAL A CA 1
ATOM 1431 C C . VAL A 1 183 ? -1.340 13.154 -1.766 1.00 67.62 183 VAL A C 1
ATOM 1433 O O . VAL A 1 183 ? -0.225 13.650 -1.896 1.00 67.62 183 VAL A O 1
ATOM 1436 N N . THR A 1 184 ? -1.492 11.853 -1.517 1.00 66.81 184 THR A N 1
ATOM 1437 C CA . THR A 1 184 ? -0.347 10.941 -1.449 1.00 66.81 184 THR A CA 1
ATOM 1438 C C . THR A 1 184 ? 0.355 10.755 -2.797 1.00 66.81 184 THR A C 1
ATOM 1440 O O . THR A 1 184 ? 1.436 10.180 -2.814 1.00 66.81 184 THR A O 1
ATOM 1443 N N . ASP A 1 185 ? -0.228 11.184 -3.916 1.00 74.75 185 ASP A N 1
ATOM 1444 C CA . ASP A 1 185 ? 0.376 11.104 -5.249 1.00 74.75 185 ASP A CA 1
ATOM 1445 C C . ASP A 1 185 ? 1.252 12.320 -5.590 1.00 74.75 185 ASP A C 1
ATOM 1447 O O . ASP A 1 185 ? 2.068 12.236 -6.503 1.00 74.75 185 ASP A O 1
ATOM 1451 N N . GLU A 1 186 ? 1.183 13.399 -4.803 1.00 70.75 186 GLU A N 1
ATOM 1452 C CA . GLU A 1 186 ? 2.050 14.579 -4.955 1.00 70.75 186 GLU A CA 1
ATOM 1453 C C . GLU A 1 186 ? 3.543 14.219 -4.865 1.00 70.75 186 GLU A C 1
ATOM 1455 O O . GLU A 1 186 ? 4.359 14.727 -5.632 1.00 70.75 186 GLU A O 1
ATOM 1460 N N . ASP A 1 187 ? 3.896 13.249 -4.012 1.00 67.50 187 ASP A N 1
ATOM 1461 C CA . ASP A 1 187 ? 5.258 12.703 -3.896 1.00 67.50 187 ASP A CA 1
ATOM 1462 C C . ASP A 1 187 ? 5.764 12.026 -5.187 1.00 67.50 187 ASP A C 1
ATOM 1464 O O . ASP A 1 187 ? 6.957 11.747 -5.300 1.00 67.50 187 ASP A O 1
ATOM 1468 N N . ALA A 1 188 ? 4.865 11.652 -6.105 1.00 69.06 188 ALA A N 1
ATOM 1469 C CA . ALA A 1 188 ? 5.201 11.060 -7.399 1.00 69.06 188 ALA A CA 1
ATOM 1470 C C . ALA A 1 188 ? 5.229 12.098 -8.535 1.00 69.06 188 ALA A C 1
ATOM 1472 O O . ALA A 1 188 ? 5.807 11.813 -9.585 1.00 69.06 188 ALA A O 1
ATOM 1473 N N . PHE A 1 189 ? 4.603 13.265 -8.345 1.00 72.81 189 PHE A N 1
ATOM 1474 C CA . PHE A 1 189 ? 4.637 14.376 -9.300 1.00 72.81 189 PHE A CA 1
ATOM 1475 C C . PHE A 1 189 ? 5.891 15.248 -9.159 1.00 72.81 189 PHE A C 1
ATOM 1477 O O . PHE A 1 189 ? 6.329 15.824 -10.157 1.00 72.81 189 PHE A O 1
ATOM 1484 N N . ALA A 1 190 ? 6.426 15.365 -7.939 1.00 61.09 190 ALA A N 1
ATOM 1485 C CA . ALA A 1 190 ? 7.622 16.145 -7.608 1.00 61.09 190 ALA A CA 1
ATOM 1486 C C . ALA A 1 190 ? 8.928 15.455 -8.036 1.00 61.09 190 ALA A C 1
ATOM 1488 O O . ALA A 1 190 ? 9.838 16.186 -8.496 1.00 61.09 190 ALA A O 1
#

InterPro domains:
  IPR003337 Trehalose-phosphatase [PF02358] (2-189)
  IPR003337 Trehalose-phosphatase [TIGR00685] (1-190)
  IPR023214 HAD superfamily [G3DSA:3.40.50.1000] (2-190)
  IPR036412 HAD-like superfamily [SSF56784] (5-190)
  IPR044651 Trehalose 6-phosphate OTS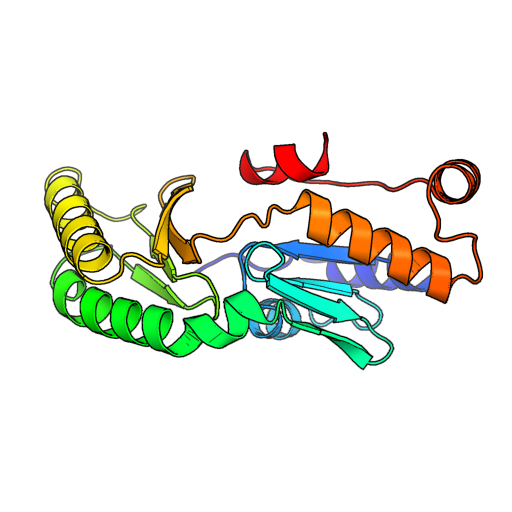B-like [PTHR43768] (1-190)

pLDDT: mean 87.91, std 9.22, range [47.41, 97.62]